Protein AF-A0A925FXE3-F1 (afdb_monomer_lite)

Radius of gyration: 23.96 Å; chains: 1; bounding box: 68×42×70 Å

pLDDT: mean 82.16, std 17.97, range [28.41, 97.81]

Structure (mmCIF, N/CA/C/O backbone):
data_AF-A0A925FXE3-F1
#
_entry.id   AF-A0A925FXE3-F1
#
loop_
_atom_site.group_PDB
_atom_site.id
_atom_site.type_symbol
_atom_site.label_atom_id
_atom_site.label_alt_id
_atom_site.label_comp_id
_atom_site.label_asym_id
_atom_site.label_entity_id
_atom_site.label_seq_id
_atom_site.pdbx_PDB_ins_code
_atom_site.Cartn_x
_atom_site.Cartn_y
_atom_site.Cartn_z
_atom_site.occupancy
_atom_site.B_iso_or_equiv
_atom_site.auth_seq_id
_atom_site.auth_comp_id
_atom_site.auth_asym_id
_atom_site.auth_atom_id
_atom_site.pdbx_PDB_model_num
ATOM 1 N N . GLU A 1 1 ? 11.034 22.718 30.670 1.00 55.75 1 GLU A N 1
ATOM 2 C CA . GLU A 1 1 ? 11.966 21.778 30.010 1.00 55.75 1 GLU A CA 1
ATOM 3 C C . GLU A 1 1 ? 11.941 20.363 30.598 1.00 55.75 1 GLU A C 1
ATOM 5 O O . GLU A 1 1 ? 11.446 19.486 29.908 1.00 55.75 1 GLU A O 1
ATOM 10 N N . MET A 1 2 ? 12.360 20.090 31.848 1.00 62.12 2 MET A N 1
ATOM 11 C CA . MET A 1 2 ? 12.376 18.693 32.357 1.00 62.12 2 MET A CA 1
ATOM 12 C C . MET A 1 2 ? 10.994 18.011 32.457 1.00 62.12 2 MET A C 1
ATOM 14 O O . MET A 1 2 ? 10.886 16.824 32.164 1.00 62.12 2 MET A O 1
ATOM 18 N N . VAL A 1 3 ? 9.935 18.7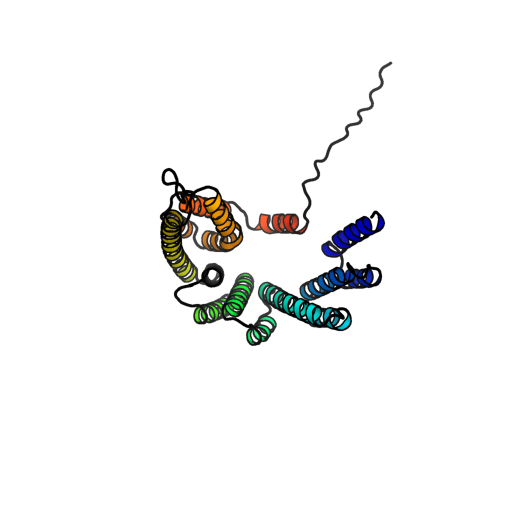50 32.810 1.00 65.31 3 VAL A N 1
ATOM 19 C CA . VAL A 1 3 ? 8.551 18.222 32.871 1.00 65.31 3 VAL A CA 1
ATOM 20 C C . VAL A 1 3 ? 8.008 17.890 31.476 1.00 65.31 3 VAL A C 1
ATOM 22 O O . VAL A 1 3 ? 7.323 16.892 31.294 1.00 65.31 3 VAL A O 1
ATOM 25 N N . GLU A 1 4 ? 8.367 18.693 30.478 1.00 65.50 4 GLU A N 1
ATOM 26 C CA . GLU A 1 4 ? 7.912 18.543 29.090 1.00 65.50 4 GLU A CA 1
ATOM 27 C C . GLU A 1 4 ? 8.613 17.370 28.384 1.00 65.50 4 GLU A C 1
ATOM 29 O O . GLU A 1 4 ? 8.015 16.635 27.599 1.00 65.50 4 GLU A O 1
ATOM 34 N N . TYR A 1 5 ? 9.879 17.125 28.736 1.00 72.12 5 TYR A N 1
ATOM 35 C CA . TYR A 1 5 ? 10.620 15.957 28.269 1.00 72.12 5 TYR A CA 1
ATOM 36 C C . TYR A 1 5 ? 10.090 14.644 28.871 1.00 72.12 5 TYR A C 1
ATOM 38 O O . TYR A 1 5 ? 10.027 13.628 28.176 1.00 72.12 5 TYR A O 1
ATOM 46 N N . GLN A 1 6 ? 9.672 14.652 30.145 1.00 74.81 6 GLN A N 1
ATOM 47 C CA . GLN A 1 6 ? 9.025 13.491 30.765 1.00 74.81 6 GLN A CA 1
ATOM 48 C C . GLN A 1 6 ? 7.646 13.216 30.162 1.00 74.81 6 GLN A C 1
ATOM 50 O O . GLN A 1 6 ? 7.391 12.078 29.773 1.00 74.81 6 GLN A O 1
ATOM 55 N N . SER A 1 7 ? 6.813 14.245 29.962 1.00 77.38 7 SER A N 1
ATOM 56 C CA . SER A 1 7 ? 5.505 14.066 29.321 1.00 77.38 7 SER A CA 1
ATOM 57 C C . SER A 1 7 ? 5.625 13.521 27.895 1.00 77.38 7 SER A C 1
ATOM 59 O O . SER A 1 7 ? 4.800 12.719 27.468 1.00 77.38 7 SER A O 1
ATOM 61 N N . TRP A 1 8 ? 6.674 13.898 27.157 1.00 79.00 8 TRP A N 1
ATOM 62 C CA . TRP A 1 8 ? 6.931 13.347 25.824 1.00 79.00 8 TRP A CA 1
ATOM 63 C C . TRP A 1 8 ? 7.348 11.869 25.848 1.00 79.00 8 TRP A C 1
ATOM 65 O O . TRP A 1 8 ? 6.924 11.092 24.992 1.00 79.00 8 TRP A O 1
ATOM 75 N N . ARG A 1 9 ? 8.166 11.449 26.823 1.00 84.94 9 ARG A N 1
ATOM 76 C CA . ARG A 1 9 ? 8.519 10.027 26.986 1.00 84.94 9 ARG A CA 1
ATOM 77 C C . ARG A 1 9 ? 7.302 9.184 27.348 1.00 84.94 9 ARG A C 1
ATOM 79 O O . ARG A 1 9 ? 7.092 8.157 26.712 1.00 84.94 9 ARG A O 1
ATOM 86 N N . GLU A 1 10 ? 6.495 9.649 28.297 1.00 83.81 10 GLU A N 1
ATOM 87 C CA . GLU A 1 10 ? 5.253 8.978 28.692 1.00 83.81 10 GLU A CA 1
ATOM 88 C C . GLU A 1 10 ? 4.272 8.883 27.520 1.00 83.81 10 GLU A C 1
ATOM 90 O O . GLU A 1 10 ? 3.706 7.821 27.284 1.00 83.81 10 GLU A O 1
ATOM 95 N N . PHE A 1 11 ? 4.117 9.952 26.729 1.00 84.94 11 PHE A N 1
ATOM 96 C CA . PHE A 1 11 ? 3.342 9.906 25.487 1.00 84.94 11 PHE A CA 1
ATOM 97 C C . PHE A 1 11 ? 3.845 8.797 24.555 1.00 84.94 11 PHE A C 1
ATOM 99 O O . PHE A 1 11 ? 3.061 7.955 24.121 1.00 84.94 11 PHE A O 1
ATOM 106 N N . ASN A 1 12 ? 5.148 8.748 24.269 1.00 86.00 12 ASN A N 1
ATOM 107 C CA . ASN A 1 12 ? 5.709 7.746 23.359 1.00 86.00 12 ASN A CA 1
ATOM 108 C C . ASN A 1 12 ? 5.515 6.311 23.868 1.00 86.00 12 ASN A C 1
ATOM 110 O O . ASN A 1 12 ? 5.172 5.434 23.083 1.00 86.00 12 ASN A O 1
ATOM 114 N N . GLU A 1 13 ? 5.685 6.067 25.165 1.00 90.06 13 GLU A N 1
ATOM 115 C CA . GLU A 1 13 ? 5.458 4.745 25.751 1.00 90.06 13 GLU A CA 1
ATOM 116 C C . GLU A 1 13 ? 3.982 4.337 25.646 1.00 90.06 13 GLU A C 1
ATOM 118 O O . GLU A 1 13 ? 3.649 3.281 25.105 1.00 90.06 13 GLU A O 1
ATOM 123 N N . LEU A 1 14 ? 3.082 5.226 26.063 1.00 89.25 14 LEU A N 1
ATOM 124 C CA . LEU A 1 14 ? 1.645 4.977 26.085 1.00 89.25 14 LEU A CA 1
ATOM 125 C C . LEU A 1 14 ? 1.057 4.817 24.677 1.00 89.25 14 LEU A C 1
ATOM 127 O O . LEU A 1 14 ? 0.170 3.999 24.452 1.00 89.25 14 LEU A O 1
ATOM 131 N N . THR A 1 15 ? 1.558 5.576 23.702 1.00 84.62 15 THR A N 1
ATOM 132 C CA . THR A 1 15 ? 1.130 5.451 22.300 1.00 84.62 15 THR A CA 1
ATOM 133 C C . THR A 1 15 ? 1.546 4.115 21.680 1.00 84.62 15 THR A C 1
ATOM 135 O O . THR A 1 15 ? 0.821 3.602 20.821 1.00 84.62 15 THR A O 1
ATOM 138 N N . GLN A 1 16 ? 2.668 3.535 22.122 1.00 85.88 16 GLN A N 1
ATOM 139 C CA . GLN A 1 16 ? 3.170 2.250 21.637 1.00 85.88 16 GLN A CA 1
ATOM 140 C C . GLN A 1 16 ? 2.438 1.069 22.280 1.00 85.88 16 GLN A C 1
ATOM 142 O O . GLN A 1 16 ? 1.929 0.199 21.569 1.00 85.88 16 GLN A O 1
ATOM 147 N N . THR A 1 17 ? 2.353 1.033 23.610 1.00 90.50 17 THR A N 1
ATOM 148 C CA . THR A 1 17 ? 1.886 -0.153 24.350 1.00 90.50 17 THR A CA 1
ATOM 149 C C . THR A 1 17 ? 0.492 0.007 24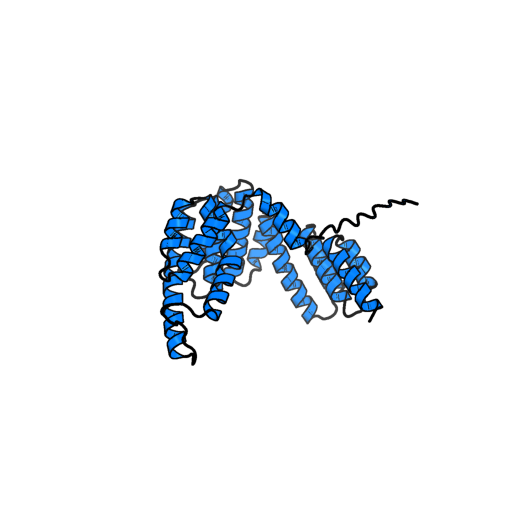.946 1.00 90.50 17 THR A C 1
ATOM 151 O O . THR A 1 17 ? -0.211 -0.990 25.105 1.00 90.50 17 THR A O 1
ATOM 154 N N . GLY A 1 18 ? 0.060 1.241 25.206 1.00 90.12 18 GLY A N 1
ATOM 155 C CA . GLY A 1 18 ? -1.199 1.542 25.878 1.00 90.12 18 GLY A CA 1
ATOM 156 C C . GLY A 1 18 ? -2.442 1.316 25.018 1.00 90.12 18 GLY A C 1
ATOM 157 O O . GLY A 1 18 ? -2.404 1.311 23.781 1.00 90.12 18 GLY A O 1
ATOM 158 N N . THR A 1 19 ? -3.563 1.127 25.701 1.00 94.19 19 THR A N 1
ATOM 159 C CA . THR A 1 19 ? -4.923 1.051 25.154 1.00 94.19 19 THR A CA 1
ATOM 160 C C . THR A 1 19 ? -5.469 2.437 24.824 1.00 94.19 19 THR A C 1
ATOM 162 O O . THR A 1 19 ? -4.974 3.456 25.310 1.00 94.19 19 THR A O 1
ATOM 165 N N . ALA A 1 20 ? -6.527 2.495 24.015 1.00 93.88 20 ALA A N 1
ATOM 166 C CA . ALA A 1 20 ? -7.201 3.759 23.737 1.00 93.88 20 ALA A CA 1
ATOM 167 C C . ALA A 1 20 ? -7.646 4.498 25.011 1.00 93.88 20 ALA A C 1
ATOM 169 O O . ALA A 1 20 ? -7.470 5.712 25.109 1.00 93.88 20 ALA A O 1
ATOM 170 N N . ASP A 1 21 ? -8.191 3.769 25.987 1.00 94.06 21 ASP A N 1
ATOM 171 C CA . ASP A 1 21 ? -8.729 4.348 27.221 1.00 94.06 21 ASP A CA 1
ATOM 172 C C . ASP A 1 21 ? -7.619 4.911 28.126 1.00 94.06 21 ASP A C 1
ATOM 174 O O . ASP A 1 21 ? -7.785 5.980 28.713 1.00 94.06 21 ASP A O 1
ATOM 178 N N . GLU A 1 22 ? -6.451 4.265 28.175 1.00 94.19 22 GLU A N 1
ATOM 179 C CA . GLU A 1 22 ? -5.276 4.792 28.883 1.00 94.19 22 GLU A CA 1
ATOM 180 C C . GLU A 1 22 ? -4.760 6.085 28.234 1.00 94.19 22 GLU A C 1
ATOM 182 O O . GLU A 1 22 ? -4.446 7.050 28.935 1.00 94.19 22 GLU A O 1
ATOM 187 N N . ILE A 1 23 ? -4.734 6.142 26.896 1.00 94.06 23 ILE A N 1
ATOM 188 C CA . ILE A 1 23 ? -4.341 7.342 26.141 1.00 94.06 23 ILE A CA 1
ATOM 189 C C . ILE A 1 23 ? -5.324 8.493 26.388 1.00 94.06 23 ILE A C 1
ATOM 191 O O . ILE A 1 23 ? -4.891 9.632 26.574 1.00 94.06 23 ILE A O 1
ATOM 195 N N . LEU A 1 24 ? -6.628 8.213 26.458 1.00 94.12 24 LEU A N 1
ATOM 196 C CA . LEU A 1 24 ? -7.643 9.212 26.806 1.00 94.12 24 LEU A CA 1
ATOM 197 C C . LEU A 1 24 ? -7.466 9.741 28.233 1.00 94.12 24 LEU A C 1
ATOM 199 O O . LEU A 1 24 ? -7.485 10.954 28.436 1.00 94.12 24 LEU A O 1
ATOM 203 N N . ALA A 1 25 ? -7.224 8.860 29.207 1.00 92.88 25 ALA A N 1
ATOM 204 C CA . ALA A 1 25 ? -6.988 9.263 30.593 1.00 92.88 25 ALA A CA 1
ATOM 205 C C . ALA A 1 25 ? -5.723 10.131 30.746 1.00 92.88 25 ALA A C 1
ATOM 207 O O . ALA A 1 25 ? -5.682 11.051 31.567 1.00 92.88 25 ALA A O 1
ATOM 208 N N . ALA A 1 26 ? -4.685 9.873 29.944 1.00 92.00 26 ALA A N 1
ATOM 209 C CA . ALA A 1 26 ? -3.491 10.713 29.898 1.00 92.00 26 ALA A CA 1
ATOM 210 C C . ALA A 1 26 ? -3.755 12.080 29.236 1.00 92.00 26 ALA A C 1
ATOM 212 O O . ALA A 1 26 ? -3.201 13.090 29.678 1.00 92.00 26 ALA A O 1
ATOM 213 N N . ALA A 1 27 ? -4.644 12.145 28.237 1.00 92.00 27 ALA A N 1
ATOM 214 C CA . ALA A 1 27 ? -5.017 13.389 27.559 1.00 92.00 27 ALA A CA 1
ATOM 215 C C . ALA A 1 27 ? -5.587 14.443 28.527 1.00 92.00 27 ALA A C 1
ATOM 217 O O . ALA A 1 27 ? -5.288 15.634 28.405 1.00 92.00 27 ALA A O 1
ATOM 218 N N . GLU A 1 28 ? -6.368 14.013 29.524 1.00 89.19 28 GLU A N 1
ATOM 219 C CA . GLU A 1 28 ? -6.958 14.904 30.534 1.00 89.19 28 GLU A CA 1
ATOM 220 C C . GLU A 1 28 ? -5.900 15.626 31.378 1.00 89.19 28 GLU A C 1
ATOM 222 O O . GLU A 1 28 ? -6.086 16.779 31.770 1.00 89.19 28 GLU A O 1
ATOM 227 N N . LYS A 1 29 ? -4.762 14.967 31.616 1.00 88.69 29 LYS A N 1
ATOM 228 C CA . LYS A 1 29 ? -3.640 15.492 32.409 1.00 88.69 29 LYS A CA 1
ATOM 229 C C . LYS A 1 29 ? -2.616 16.247 31.559 1.00 88.69 29 LYS A C 1
ATOM 231 O O . LYS A 1 29 ? -1.758 16.937 32.106 1.00 88.69 29 LYS A O 1
ATOM 236 N N . ALA A 1 30 ? -2.695 16.126 30.234 1.00 87.94 30 ALA A N 1
ATOM 237 C CA . ALA A 1 30 ? -1.748 16.727 29.309 1.00 87.94 30 ALA A CA 1
ATOM 238 C C . ALA A 1 30 ? -1.923 18.251 29.187 1.00 87.94 30 ALA A C 1
ATOM 240 O O . ALA A 1 30 ? -3.016 18.811 29.363 1.00 87.94 30 ALA A O 1
ATOM 241 N N . THR A 1 31 ? -0.832 18.927 28.818 1.00 85.75 31 THR A N 1
ATOM 242 C CA . THR A 1 31 ? -0.849 20.349 28.450 1.00 85.75 31 THR A CA 1
ATOM 243 C C . THR A 1 31 ? -1.735 20.573 27.216 1.00 85.75 31 THR A C 1
ATOM 245 O O . THR A 1 31 ? -1.893 19.656 26.406 1.00 85.75 31 THR A O 1
ATOM 248 N N . PRO A 1 32 ? -2.300 21.781 27.013 1.00 82.62 32 PRO A N 1
ATOM 249 C CA . PRO A 1 32 ? -3.176 22.054 25.871 1.00 82.62 32 PRO A CA 1
ATOM 250 C C . PRO A 1 32 ? -2.559 21.692 24.513 1.00 82.62 32 PRO A C 1
ATOM 252 O O . PRO A 1 32 ? -3.251 21.151 23.659 1.00 82.62 32 PRO A O 1
ATOM 255 N N . HIS A 1 33 ? -1.253 21.924 24.344 1.00 82.06 33 HIS A N 1
ATOM 256 C CA . HIS A 1 33 ? -0.538 21.608 23.108 1.00 82.06 33 HIS A CA 1
ATOM 257 C C . HIS A 1 33 ? -0.408 20.095 22.853 1.00 82.06 33 HIS A C 1
ATOM 259 O O . HIS A 1 33 ? -0.542 19.642 21.720 1.00 82.06 33 HIS A O 1
ATOM 265 N N . MET A 1 34 ? -0.186 19.291 23.897 1.00 86.50 34 MET A N 1
ATOM 266 C CA . MET A 1 34 ? -0.041 17.837 23.757 1.00 86.50 34 MET A CA 1
ATOM 267 C C . MET A 1 34 ? -1.376 17.098 23.730 1.00 86.50 34 MET A C 1
ATOM 269 O O . MET A 1 34 ? -1.480 16.037 23.117 1.00 86.50 34 MET A O 1
ATOM 273 N N . ARG A 1 35 ? -2.401 17.648 24.382 1.00 89.81 35 ARG A N 1
ATOM 274 C CA . ARG A 1 35 ? -3.713 17.016 24.536 1.00 89.81 35 ARG A CA 1
ATOM 275 C C . ARG A 1 35 ? -4.339 16.618 23.196 1.00 89.81 35 ARG A C 1
ATOM 277 O O . ARG A 1 35 ? -4.865 15.516 23.073 1.00 89.81 35 ARG A O 1
ATOM 284 N N . GLU A 1 36 ? -4.213 17.468 22.179 1.00 87.56 36 GLU A N 1
ATOM 285 C CA . GLU A 1 36 ? -4.680 17.171 20.819 1.00 87.56 36 GLU A CA 1
ATOM 286 C C . GLU A 1 36 ? -3.993 15.925 20.232 1.00 87.56 36 GLU A C 1
ATOM 288 O O . GLU A 1 36 ? -4.649 15.054 19.658 1.00 87.56 36 GLU A O 1
ATOM 293 N N . SER A 1 37 ? -2.681 15.781 20.450 1.00 90.19 37 SER A N 1
ATOM 294 C CA . SER A 1 37 ? -1.922 14.612 19.992 1.00 90.19 37 SER A CA 1
ATOM 295 C C . SER A 1 37 ? -2.363 13.322 20.690 1.00 90.19 37 SER A C 1
ATOM 297 O O . SER A 1 37 ? -2.458 12.287 20.028 1.00 90.19 37 SER A O 1
ATOM 299 N N . TYR A 1 38 ? -2.698 13.375 21.986 1.00 93.12 38 TYR A N 1
ATOM 300 C CA . TYR A 1 38 ? -3.281 12.228 22.693 1.00 93.12 38 TYR A CA 1
ATOM 301 C C . TYR A 1 38 ? -4.651 11.849 22.131 1.00 93.12 38 TYR A C 1
ATOM 303 O O . TYR A 1 38 ? -4.870 10.677 21.838 1.00 93.12 38 TYR A O 1
ATOM 311 N N . TYR A 1 39 ? -5.559 12.809 21.922 1.00 94.50 39 TYR A N 1
ATOM 312 C CA . TYR A 1 39 ? -6.880 12.504 21.360 1.00 94.50 39 TYR A CA 1
ATOM 313 C C . TYR A 1 39 ? -6.791 11.920 19.952 1.00 94.50 39 TYR A C 1
ATOM 315 O O . TYR A 1 39 ? -7.491 10.953 19.644 1.00 94.50 39 TYR A O 1
ATOM 323 N N . ARG A 1 40 ? -5.885 12.442 19.115 1.00 93.12 40 ARG A N 1
ATOM 324 C CA . ARG A 1 40 ? -5.606 11.868 17.794 1.00 93.12 40 ARG A CA 1
ATOM 325 C C . ARG A 1 40 ? -5.129 10.421 17.904 1.00 93.12 40 ARG A C 1
ATOM 327 O O . ARG A 1 40 ? -5.663 9.551 17.218 1.00 93.12 40 ARG A O 1
ATOM 334 N N . GLN A 1 41 ? -4.159 10.147 18.779 1.00 94.25 41 GLN A N 1
ATOM 335 C CA . GLN A 1 41 ? -3.646 8.790 18.956 1.00 94.25 41 GLN A CA 1
ATOM 336 C C . GLN A 1 41 ? -4.719 7.843 19.503 1.00 94.25 41 GLN A C 1
ATOM 338 O O . GLN A 1 41 ? -4.860 6.729 18.998 1.00 94.25 41 GLN A O 1
ATOM 343 N N . ALA A 1 42 ? -5.490 8.272 20.504 1.00 95.81 42 ALA A N 1
ATOM 344 C CA . ALA A 1 42 ? -6.573 7.482 21.073 1.00 95.81 42 ALA A CA 1
ATOM 345 C C . ALA A 1 42 ? -7.611 7.121 20.005 1.00 95.81 42 ALA A C 1
ATOM 347 O O . ALA A 1 42 ? -8.010 5.962 19.905 1.00 95.81 42 ALA A O 1
ATOM 348 N N . ALA A 1 43 ? -7.990 8.076 19.150 1.00 96.19 43 ALA A N 1
ATOM 349 C CA . ALA A 1 43 ? -8.902 7.823 18.041 1.00 96.19 43 ALA A CA 1
ATOM 350 C C . ALA A 1 43 ? -8.346 6.767 17.065 1.00 96.19 43 ALA A C 1
ATOM 352 O O . ALA A 1 43 ? -9.059 5.832 16.700 1.00 96.19 43 ALA A O 1
ATOM 353 N N . PHE A 1 44 ? -7.065 6.838 16.688 1.00 93.88 44 PHE A N 1
ATOM 354 C CA . PHE A 1 44 ? -6.451 5.804 15.844 1.00 93.88 44 PHE A CA 1
ATOM 355 C C . PHE A 1 44 ? -6.358 4.443 16.538 1.00 93.88 44 PHE A C 1
ATOM 357 O O . PHE A 1 44 ? -6.613 3.412 15.908 1.00 93.88 44 PHE A O 1
ATOM 364 N N . LYS A 1 45 ? -6.054 4.418 17.839 1.00 94.44 45 LYS A N 1
ATOM 365 C CA . LYS A 1 45 ? -6.041 3.182 18.626 1.00 94.44 45 LYS A CA 1
ATOM 366 C C . LYS A 1 45 ? -7.430 2.539 18.658 1.00 94.44 45 LYS A C 1
ATOM 368 O O . LYS A 1 45 ? -7.541 1.354 18.364 1.00 94.44 45 LYS A O 1
ATOM 373 N N . LEU A 1 46 ? -8.487 3.327 18.865 1.00 95.56 46 LEU A N 1
ATOM 374 C CA . LEU A 1 46 ? -9.877 2.859 18.820 1.00 95.56 46 LEU A CA 1
ATOM 375 C C . LEU A 1 46 ? -10.236 2.228 17.471 1.00 95.56 46 LEU A C 1
ATOM 377 O O . LEU A 1 46 ? -10.870 1.177 17.440 1.00 95.56 46 LEU A O 1
ATOM 381 N N . VAL A 1 47 ? -9.805 2.807 16.347 1.00 93.62 47 VAL A N 1
ATOM 382 C CA . VAL A 1 47 ? -10.015 2.200 15.017 1.00 93.62 47 VAL A CA 1
ATOM 383 C C . VAL A 1 47 ? -9.314 0.845 14.908 1.00 93.62 47 VAL A C 1
ATOM 385 O O . VAL A 1 47 ? -9.912 -0.138 14.454 1.00 93.62 47 VAL A O 1
ATOM 388 N N . ASN A 1 48 ? -8.071 0.759 15.381 1.00 90.69 48 ASN A N 1
ATOM 389 C CA . ASN A 1 48 ? -7.309 -0.489 15.396 1.00 90.69 48 ASN A CA 1
ATOM 390 C C . ASN A 1 48 ? -7.936 -1.546 16.319 1.00 90.69 48 ASN A C 1
ATOM 392 O O . ASN A 1 48 ? -7.929 -2.729 15.975 1.00 90.69 48 ASN A O 1
ATOM 396 N N . GLU A 1 49 ? -8.560 -1.130 17.417 1.00 91.31 49 GLU A N 1
ATOM 397 C CA . GLU A 1 49 ? -9.334 -1.975 18.335 1.00 91.31 49 GLU A CA 1
ATOM 398 C C . GLU A 1 49 ? -10.729 -2.343 17.788 1.00 91.31 49 GLU A C 1
ATOM 400 O O . GLU A 1 49 ? -11.384 -3.235 18.317 1.00 91.31 49 GLU A O 1
ATOM 405 N N . GLY A 1 50 ? -11.171 -1.731 16.681 1.00 89.50 50 GLY A N 1
ATOM 406 C CA . GLY A 1 50 ? -12.449 -2.037 16.028 1.00 89.50 50 GLY A CA 1
ATOM 407 C C . GLY A 1 50 ? -13.627 -1.161 16.463 1.00 89.50 50 GLY A C 1
ATOM 408 O O . GLY A 1 50 ? -14.765 -1.517 16.174 1.00 89.50 50 GLY A O 1
ATOM 409 N N . ASN A 1 51 ? -13.356 -0.011 17.084 1.00 92.62 51 ASN A N 1
ATOM 410 C CA . ASN A 1 51 ? -14.330 0.945 17.617 1.00 92.62 51 ASN A CA 1
ATOM 411 C C . ASN A 1 51 ? -14.324 2.292 16.849 1.00 92.62 51 ASN A C 1
ATOM 413 O O . ASN A 1 51 ? -14.055 3.341 17.444 1.00 92.62 51 ASN A O 1
ATOM 417 N N . PRO A 1 52 ? -14.609 2.316 15.530 1.00 91.38 52 PRO A N 1
ATOM 418 C CA . PRO A 1 52 ? -14.510 3.531 14.715 1.00 91.38 52 PRO A CA 1
ATOM 419 C C . PRO A 1 52 ? -15.501 4.631 15.123 1.00 91.38 52 PRO A C 1
ATOM 421 O O . PRO A 1 52 ? -15.185 5.813 15.013 1.00 91.38 52 PRO A O 1
ATOM 424 N N . ASP A 1 53 ? -16.683 4.270 15.626 1.00 92.56 53 ASP A N 1
ATOM 425 C CA . ASP A 1 53 ? -17.687 5.256 16.041 1.00 92.56 53 ASP A CA 1
ATOM 426 C C . ASP A 1 53 ? -17.262 5.984 17.320 1.00 92.56 53 ASP A C 1
ATOM 428 O O . ASP A 1 53 ? -17.331 7.212 17.387 1.00 92.56 53 ASP A O 1
ATOM 432 N N . ARG A 1 54 ? -16.694 5.250 18.288 1.00 95.88 54 ARG A N 1
ATOM 433 C CA . ARG A 1 54 ? -16.087 5.843 19.489 1.00 95.88 54 ARG A CA 1
ATOM 434 C C . ARG A 1 54 ? -14.901 6.739 19.123 1.00 95.88 54 ARG A C 1
ATOM 436 O O . ARG A 1 54 ? -14.732 7.797 19.717 1.00 95.88 54 ARG A O 1
ATOM 443 N N . ALA A 1 55 ? -14.116 6.365 18.111 1.00 95.94 55 ALA A N 1
ATOM 444 C CA . ALA A 1 55 ? -13.023 7.202 17.621 1.00 95.94 55 ALA A CA 1
ATOM 445 C C . ALA A 1 55 ? -13.518 8.553 17.073 1.00 95.94 55 ALA A C 1
ATOM 447 O O . ALA A 1 55 ? -12.945 9.596 17.389 1.00 95.94 55 ALA A O 1
ATOM 448 N N . ARG A 1 56 ? -14.616 8.557 16.300 1.00 95.06 56 ARG A N 1
ATOM 449 C CA . ARG A 1 56 ? -15.249 9.799 15.817 1.00 95.06 56 ARG A CA 1
ATOM 450 C C . ARG A 1 56 ? -15.804 10.640 16.961 1.00 95.06 56 ARG A C 1
ATOM 452 O O . ARG A 1 56 ? -15.682 11.866 16.923 1.00 95.06 56 ARG A O 1
ATOM 459 N N . GLN A 1 57 ? -16.393 9.989 17.963 1.00 95.94 57 GLN A N 1
ATOM 460 C CA . GLN A 1 57 ? -16.923 10.648 19.154 1.00 95.94 57 GLN A CA 1
ATOM 461 C C . GLN A 1 57 ? -15.817 11.386 19.918 1.00 95.94 57 GLN A C 1
ATOM 463 O O . GLN A 1 57 ? -15.959 12.580 20.159 1.00 95.94 57 GLN A O 1
ATOM 468 N N . VAL A 1 58 ? -14.678 10.729 20.175 1.00 96.31 58 VAL A N 1
ATOM 469 C CA . VAL A 1 58 ? -13.510 11.338 20.841 1.00 96.31 58 VAL A CA 1
ATOM 470 C C . VAL A 1 58 ? -13.077 12.630 20.146 1.00 96.31 58 VAL A C 1
ATOM 472 O O . VAL A 1 58 ? -12.914 13.661 20.795 1.00 96.31 58 VAL A O 1
ATOM 475 N N . ILE A 1 59 ? -12.924 12.606 18.819 1.00 95.50 59 ILE A N 1
ATOM 476 C CA . ILE A 1 59 ? -12.517 13.800 18.062 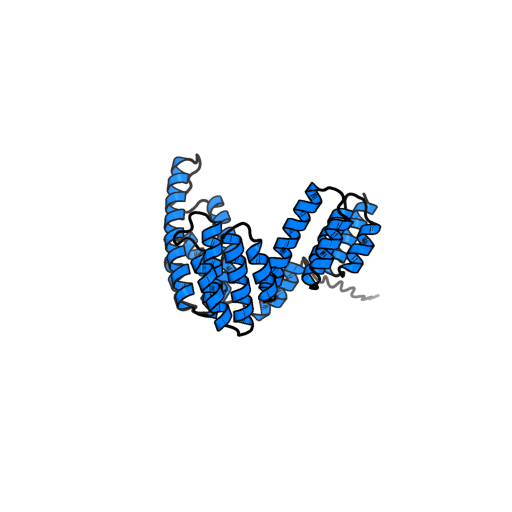1.00 95.50 59 ILE A CA 1
ATOM 477 C C . ILE A 1 59 ? -13.595 14.889 18.147 1.00 95.50 59 ILE A C 1
ATOM 479 O O . ILE A 1 59 ? -13.284 16.062 18.336 1.00 95.50 59 ILE A O 1
ATOM 483 N N . SER A 1 60 ? -14.867 14.509 18.030 1.00 94.94 60 SER A N 1
ATOM 484 C CA . SER A 1 60 ? -15.986 15.457 18.012 1.00 94.94 60 SER A CA 1
ATOM 485 C C . SER A 1 60 ? -16.202 16.159 19.355 1.00 94.94 60 SER A C 1
ATOM 487 O O . SER A 1 60 ? -16.541 17.342 19.370 1.00 94.94 60 SER A O 1
ATOM 489 N N . GLU A 1 61 ? -16.007 15.441 20.461 1.00 94.38 61 GLU A N 1
ATOM 490 C CA . GLU A 1 61 ? -16.218 15.942 21.823 1.00 94.38 61 GLU A CA 1
ATOM 491 C C . GLU A 1 61 ? -15.023 16.745 22.342 1.00 94.38 61 GLU A C 1
ATOM 493 O O . GLU A 1 61 ? -15.212 17.742 23.038 1.00 94.38 61 GLU A O 1
ATOM 498 N N . HIS A 1 62 ? -13.799 16.345 21.989 1.00 92.94 62 HIS A N 1
ATOM 499 C CA . HIS A 1 62 ? -12.602 16.893 22.624 1.00 92.94 62 HIS A CA 1
ATOM 500 C C . HIS A 1 62 ? -11.791 17.873 21.768 1.00 92.94 62 HIS A C 1
ATOM 502 O O . HIS A 1 62 ? -11.015 18.655 22.322 1.00 92.94 62 HIS A O 1
ATOM 508 N N . VAL A 1 63 ? -11.961 17.884 20.442 1.00 91.12 63 VAL A N 1
ATOM 509 C CA . VAL A 1 63 ? -11.281 18.849 19.560 1.00 91.12 63 VAL A CA 1
ATOM 510 C C . VAL A 1 63 ? -12.195 20.046 19.353 1.00 91.12 63 VAL A C 1
ATOM 512 O O . VAL A 1 63 ? -13.180 19.969 18.621 1.00 91.12 63 VAL A O 1
ATOM 515 N N . THR A 1 64 ? -11.914 21.161 20.021 1.00 90.38 64 THR A N 1
ATOM 516 C CA . THR A 1 64 ? -12.779 22.351 20.017 1.00 90.38 64 THR A CA 1
ATOM 517 C C . THR A 1 64 ? -12.684 23.174 18.738 1.00 90.38 64 THR A C 1
ATOM 519 O O . THR A 1 64 ? -13.706 23.704 18.304 1.00 90.38 64 THR A O 1
ATOM 522 N N . ASP A 1 65 ? -11.504 23.263 18.121 1.00 91.62 65 ASP A N 1
ATOM 523 C CA . ASP A 1 65 ? -11.325 24.010 16.876 1.00 91.62 65 ASP A CA 1
ATOM 524 C C . ASP A 1 65 ? -12.034 23.304 15.697 1.00 91.62 65 ASP A C 1
ATOM 526 O O . ASP A 1 65 ? -11.738 22.138 15.407 1.00 91.62 65 ASP A O 1
ATOM 530 N N . PRO A 1 66 ? -12.976 23.967 14.995 1.00 92.69 66 PRO A N 1
ATOM 531 C CA . PRO A 1 66 ? -13.744 23.332 13.925 1.00 92.69 66 PRO A CA 1
ATOM 532 C C . PRO A 1 66 ? -12.896 22.884 12.731 1.00 92.69 66 PRO A C 1
ATOM 534 O O . PRO A 1 66 ? -13.199 21.861 12.111 1.00 92.69 66 PRO A O 1
ATOM 537 N N . GLN A 1 67 ? -11.847 23.637 12.391 1.00 93.31 67 GLN A N 1
ATOM 538 C CA . GLN A 1 67 ? -11.001 23.329 11.244 1.00 93.31 67 GLN A CA 1
ATOM 539 C C . GLN A 1 67 ? -10.130 22.106 11.542 1.00 93.31 67 GLN A C 1
ATOM 541 O O . GLN A 1 67 ? -10.093 21.176 10.732 1.00 93.31 67 GLN A O 1
ATOM 546 N N . GLN A 1 68 ? -9.490 22.069 12.710 1.00 90.50 68 GLN A N 1
ATOM 547 C CA . GLN A 1 68 ? -8.725 20.914 13.177 1.00 90.50 68 GLN A CA 1
ATOM 548 C C . GLN A 1 68 ? -9.615 19.680 13.313 1.00 90.50 68 GLN A C 1
ATOM 550 O O . GLN A 1 68 ? -9.268 18.616 12.804 1.00 90.50 68 GLN A O 1
ATOM 555 N N . ARG A 1 69 ? -10.806 19.819 13.910 1.00 94.38 69 ARG A N 1
ATOM 556 C CA . ARG A 1 69 ? -11.769 18.715 14.037 1.00 94.38 69 ARG A CA 1
ATOM 557 C C . ARG A 1 69 ? -12.096 18.107 12.678 1.00 94.38 69 ARG A C 1
ATOM 559 O O . ARG A 1 69 ? -12.049 16.890 12.521 1.00 94.38 69 ARG A O 1
ATOM 566 N N . GLN A 1 70 ? -12.392 18.941 11.682 1.00 92.56 70 GLN A N 1
ATOM 567 C CA . GLN A 1 70 ? -12.704 18.468 10.336 1.00 92.56 70 GLN A CA 1
ATOM 568 C C . GLN A 1 70 ? -11.509 17.766 9.671 1.00 92.56 70 GLN A C 1
ATOM 570 O O . GLN A 1 70 ? -11.696 16.766 8.973 1.00 92.56 70 GLN A O 1
ATOM 575 N N . GLN A 1 71 ? -10.289 18.272 9.877 1.00 90.81 71 GLN A N 1
ATOM 576 C CA . GLN A 1 71 ? -9.065 17.644 9.375 1.00 90.81 71 GLN A CA 1
ATOM 577 C C . GLN A 1 71 ? -8.838 16.274 10.027 1.00 90.81 71 GLN A C 1
ATOM 579 O O . GLN A 1 71 ? -8.704 15.279 9.315 1.00 90.81 71 GLN A O 1
ATOM 584 N N . MET A 1 72 ? -8.904 16.201 11.357 1.00 92.81 72 MET A N 1
ATOM 585 C CA . MET A 1 72 ? -8.722 14.964 12.117 1.00 92.81 72 MET A CA 1
ATOM 586 C C . MET A 1 72 ? -9.786 13.914 11.788 1.00 92.81 72 MET A C 1
ATOM 588 O O . MET A 1 72 ? -9.453 12.745 11.616 1.00 92.81 72 MET A O 1
ATOM 592 N N . LEU A 1 73 ? -11.056 14.308 11.633 1.00 92.69 73 LEU A N 1
ATOM 593 C CA . LEU A 1 73 ? -12.111 13.392 11.187 1.00 92.69 73 LEU A CA 1
ATOM 594 C C . LEU A 1 73 ? -11.831 12.856 9.778 1.00 92.69 73 LEU A C 1
ATOM 596 O O . LEU A 1 73 ? -11.997 11.664 9.530 1.00 92.69 73 LEU A O 1
ATOM 600 N N . SER A 1 74 ? -11.341 13.703 8.867 1.00 89.38 74 SER A N 1
ATOM 601 C CA . SER A 1 74 ? -10.980 13.260 7.518 1.00 89.38 74 SER A CA 1
ATOM 602 C C . SER A 1 74 ? -9.792 12.294 7.506 1.00 89.38 74 SER A C 1
ATOM 604 O O . SER A 1 74 ? -9.757 11.402 6.659 1.00 89.38 74 SER A O 1
ATOM 606 N N . GLU A 1 75 ? -8.810 12.476 8.388 1.00 90.38 75 GLU A N 1
ATOM 607 C CA . GLU A 1 75 ? -7.699 11.535 8.573 1.00 90.38 75 GLU A CA 1
ATOM 608 C C . GLU A 1 75 ? -8.178 10.222 9.193 1.00 90.38 75 GLU A C 1
ATOM 610 O O . GLU A 1 75 ? -7.817 9.145 8.717 1.00 90.38 75 GLU A O 1
ATOM 615 N N . LEU A 1 76 ? -9.049 10.302 10.200 1.00 91.88 76 LEU A N 1
ATOM 616 C CA . LEU A 1 76 ? -9.643 9.142 10.848 1.00 91.88 76 LEU A CA 1
ATOM 617 C C . LEU A 1 76 ? -10.443 8.293 9.860 1.00 91.88 76 LEU A C 1
ATOM 619 O O . LEU A 1 76 ? -10.276 7.078 9.829 1.00 91.88 76 LEU A O 1
ATOM 623 N N . ASP A 1 77 ? -11.262 8.914 9.012 1.00 88.12 77 ASP A N 1
ATOM 624 C CA . ASP A 1 77 ? -12.036 8.201 7.996 1.00 88.12 77 ASP A CA 1
ATOM 625 C C . ASP A 1 77 ? -11.129 7.450 7.003 1.00 88.12 77 ASP A C 1
ATOM 627 O O . ASP A 1 77 ? -11.438 6.318 6.619 1.00 88.12 77 ASP A O 1
ATOM 631 N N . LYS A 1 78 ? -9.969 8.021 6.639 1.00 86.12 78 LYS A N 1
ATOM 632 C CA . LYS A 1 78 ? -8.954 7.316 5.833 1.00 86.12 78 LYS A CA 1
ATOM 633 C C . LYS A 1 78 ? -8.365 6.125 6.588 1.00 86.12 78 LYS A C 1
ATOM 635 O O . LYS A 1 78 ? -8.220 5.055 6.003 1.00 86.12 78 LYS A O 1
ATOM 640 N N . GLN A 1 79 ? -8.056 6.282 7.875 1.00 89.00 79 GLN A N 1
ATOM 641 C CA . GLN A 1 79 ? -7.529 5.188 8.692 1.00 89.00 79 GLN A CA 1
ATOM 642 C C . GLN A 1 79 ? -8.554 4.056 8.849 1.00 89.00 79 GLN A C 1
ATOM 644 O O . GLN A 1 79 ? -8.205 2.887 8.706 1.00 89.00 79 GLN A O 1
ATOM 649 N N . ILE A 1 80 ? -9.830 4.391 9.069 1.00 88.88 80 ILE A N 1
ATOM 650 C CA . ILE A 1 80 ? -10.933 3.424 9.139 1.00 88.88 80 ILE A CA 1
ATOM 651 C C . ILE A 1 80 ? -11.003 2.604 7.852 1.00 88.88 80 ILE A C 1
ATOM 653 O O . ILE A 1 80 ? -11.105 1.380 7.920 1.00 88.88 80 ILE A O 1
ATOM 657 N N . LEU A 1 81 ? -10.897 3.253 6.689 1.00 84.88 81 LEU A N 1
ATOM 658 C CA . LEU A 1 81 ? -10.877 2.565 5.400 1.00 84.88 81 LEU A CA 1
ATOM 659 C C . LEU A 1 81 ? -9.715 1.576 5.293 1.00 84.88 81 LEU A C 1
ATOM 661 O O . LEU A 1 81 ? -9.928 0.425 4.901 1.00 84.88 81 LEU A O 1
ATOM 665 N N . VAL A 1 82 ? -8.498 2.033 5.598 1.00 85.06 82 VAL A N 1
ATOM 666 C CA . VAL A 1 82 ? -7.286 1.209 5.513 1.00 85.06 82 VAL A CA 1
ATOM 667 C C . VAL A 1 82 ? -7.443 -0.012 6.411 1.00 85.06 82 VAL A C 1
ATOM 669 O O . VAL A 1 82 ? -7.378 -1.139 5.925 1.00 85.06 82 VAL A O 1
ATOM 672 N N . THR A 1 83 ? -7.795 0.195 7.680 1.00 88.50 83 THR A N 1
ATOM 673 C CA . THR A 1 83 ? -7.966 -0.885 8.654 1.00 88.50 83 THR A CA 1
ATOM 674 C C . THR A 1 83 ? -9.107 -1.837 8.288 1.00 88.50 83 THR A C 1
ATOM 676 O O . THR A 1 83 ? -8.952 -3.050 8.425 1.00 88.50 83 THR A O 1
ATOM 679 N N . ALA A 1 84 ? -10.253 -1.340 7.809 1.00 88.06 84 ALA A N 1
ATOM 680 C CA . ALA A 1 84 ? -11.362 -2.194 7.373 1.00 88.06 84 ALA A CA 1
ATOM 681 C C . ALA A 1 84 ? -10.963 -3.064 6.172 1.00 88.06 84 ALA A C 1
ATOM 683 O O . ALA A 1 84 ? -11.233 -4.267 6.162 1.00 88.06 84 ALA A O 1
ATOM 684 N N . SER A 1 85 ? -10.259 -2.477 5.201 1.00 85.50 85 SER A N 1
ATOM 685 C CA . SER A 1 85 ? -9.802 -3.171 3.993 1.00 85.50 85 SER A CA 1
ATOM 686 C C . SER A 1 85 ? -8.726 -4.210 4.317 1.00 85.50 85 SER A C 1
ATOM 688 O O . SER A 1 85 ? -8.823 -5.349 3.870 1.00 85.50 85 SER A O 1
ATOM 690 N N . GLU A 1 86 ? -7.752 -3.871 5.166 1.00 84.75 86 GLU A N 1
ATOM 691 C CA . GLU A 1 86 ? -6.729 -4.799 5.671 1.00 84.75 86 GLU A CA 1
ATOM 692 C C . GLU A 1 86 ? -7.336 -5.957 6.465 1.00 84.75 86 GLU A C 1
ATOM 694 O O . GLU A 1 86 ? -6.956 -7.114 6.279 1.00 84.75 86 GLU A O 1
ATOM 699 N N . LYS A 1 87 ? -8.334 -5.675 7.308 1.00 87.19 87 LYS A N 1
ATOM 700 C CA . LYS A 1 87 ? -9.060 -6.697 8.070 1.00 87.19 87 LYS A CA 1
ATOM 701 C C . LYS A 1 87 ? -10.080 -7.460 7.229 1.00 87.19 87 LYS A C 1
ATOM 703 O O . LYS A 1 87 ? -10.739 -8.346 7.773 1.00 87.19 87 LYS A O 1
ATOM 708 N N . GLY A 1 88 ? -10.219 -7.177 5.934 1.00 87.62 88 GLY A N 1
ATOM 709 C CA . GLY A 1 88 ? -11.113 -7.901 5.029 1.00 87.62 88 GLY A CA 1
ATOM 710 C C . GLY A 1 88 ? -12.595 -7.696 5.348 1.00 87.62 88 GLY A C 1
ATOM 711 O O . GLY A 1 88 ? -13.404 -8.597 5.132 1.00 87.62 88 GLY A O 1
ATOM 712 N N . LYS A 1 89 ? -12.954 -6.552 5.937 1.00 89.19 89 LYS A N 1
ATOM 713 C CA . LYS A 1 89 ? -14.322 -6.228 6.340 1.00 89.19 89 LYS A CA 1
ATOM 714 C C . LYS A 1 89 ? -15.105 -5.641 5.165 1.00 89.19 89 LYS A C 1
ATOM 716 O O . LYS A 1 89 ? -15.275 -4.428 5.058 1.00 89.19 89 LYS A O 1
ATOM 721 N N . LEU A 1 90 ? -15.596 -6.526 4.298 1.00 89.19 90 LEU A N 1
ATOM 722 C CA . LEU A 1 90 ? -16.267 -6.180 3.040 1.00 89.19 90 LEU A CA 1
ATOM 723 C C . LEU A 1 90 ? -17.339 -5.088 3.193 1.00 89.19 90 LEU A C 1
ATOM 725 O O . LEU A 1 90 ? -17.261 -4.066 2.516 1.00 89.19 90 LEU A O 1
ATOM 729 N N . GLU A 1 91 ? -18.303 -5.271 4.097 1.00 88.31 91 GLU A N 1
ATOM 730 C CA . GLU A 1 91 ? -19.426 -4.335 4.270 1.00 88.31 91 GLU A CA 1
ATOM 731 C C . GLU A 1 91 ? -18.984 -2.948 4.758 1.00 88.31 91 GLU A C 1
ATOM 733 O O . GLU A 1 91 ? -19.495 -1.926 4.297 1.00 88.31 91 GLU A O 1
ATOM 738 N N . GLU A 1 92 ? -18.008 -2.888 5.669 1.00 85.31 92 GLU A N 1
ATOM 739 C CA . GLU A 1 92 ? -17.466 -1.619 6.171 1.00 85.31 92 GLU A CA 1
ATOM 740 C C . GLU A 1 92 ? -16.712 -0.873 5.062 1.00 85.31 92 GLU A C 1
ATOM 742 O O . GLU A 1 92 ? -16.953 0.317 4.845 1.00 85.31 92 GLU A O 1
ATOM 747 N N . THR A 1 93 ? -15.875 -1.578 4.293 1.00 87.12 93 THR A N 1
ATOM 748 C CA . THR A 1 93 ? -15.194 -0.999 3.128 1.00 87.12 93 THR A CA 1
ATOM 749 C C . THR A 1 93 ? -16.205 -0.520 2.080 1.00 87.12 93 THR A C 1
ATOM 751 O O . THR A 1 93 ? -16.076 0.594 1.576 1.00 87.12 93 THR A O 1
ATOM 754 N N . ARG A 1 94 ? -17.255 -1.301 1.781 1.00 87.25 94 ARG A N 1
ATOM 755 C CA . ARG A 1 94 ? -18.308 -0.939 0.812 1.00 87.25 94 ARG A CA 1
ATOM 756 C C . ARG A 1 94 ? -19.042 0.344 1.200 1.00 87.25 94 ARG A C 1
ATOM 758 O O . ARG A 1 94 ? -19.234 1.204 0.341 1.00 87.25 94 ARG A O 1
ATOM 765 N N . LYS A 1 95 ? -19.394 0.512 2.479 1.00 85.06 95 LYS A N 1
ATOM 766 C CA . LYS A 1 95 ? -20.000 1.757 2.982 1.00 85.06 95 LYS A CA 1
ATOM 767 C C . LYS A 1 95 ? -19.095 2.959 2.721 1.00 85.06 95 LYS A C 1
ATOM 769 O O . LYS A 1 95 ? -19.572 3.977 2.226 1.00 85.06 95 LYS A O 1
ATOM 774 N N . PHE A 1 96 ? -17.792 2.829 2.963 1.00 76.44 96 PHE A N 1
ATOM 775 C CA . PHE A 1 96 ? -16.843 3.914 2.719 1.00 76.44 96 PHE A CA 1
ATOM 776 C C . PHE A 1 96 ? -16.682 4.269 1.233 1.00 76.44 96 PHE A C 1
ATOM 778 O O . PHE A 1 96 ? -16.512 5.442 0.899 1.00 76.44 96 PHE A O 1
ATOM 785 N N . LEU A 1 97 ? -16.746 3.300 0.313 1.00 84.69 97 LEU A N 1
ATOM 786 C CA . LEU A 1 97 ? -16.582 3.582 -1.123 1.00 84.69 97 LEU A CA 1
ATOM 787 C C . LEU A 1 97 ? -17.587 4.625 -1.643 1.00 84.69 97 LEU A C 1
ATOM 789 O O . LEU A 1 97 ? -17.267 5.373 -2.573 1.00 84.69 97 LEU A O 1
ATOM 793 N N . SER A 1 98 ? -18.764 4.716 -1.011 1.00 82.69 98 SER A N 1
ATOM 794 C CA . SER A 1 98 ? -19.771 5.743 -1.302 1.00 82.69 98 SER A CA 1
ATOM 795 C C . SER A 1 98 ? -19.306 7.166 -0.957 1.00 82.69 98 SER A C 1
ATOM 797 O O . SER A 1 98 ? -19.653 8.105 -1.669 1.00 82.69 98 SER A O 1
ATOM 799 N N . SER A 1 99 ? -18.463 7.319 0.069 1.00 78.88 99 SER A N 1
ATOM 800 C CA . SER A 1 99 ? -17.888 8.594 0.520 1.00 78.88 99 SER A CA 1
ATOM 801 C C . SER A 1 99 ? -16.504 8.909 -0.060 1.00 78.88 99 SER A C 1
ATOM 803 O O . SER A 1 99 ? -15.999 10.013 0.141 1.00 78.88 99 SER A O 1
ATOM 805 N N . ALA A 1 100 ? -15.874 7.966 -0.769 1.00 82.44 100 ALA A N 1
ATOM 806 C CA . ALA A 1 100 ? -14.575 8.188 -1.403 1.00 82.44 100 ALA A CA 1
ATOM 807 C C . ALA A 1 100 ? -14.659 9.315 -2.448 1.00 82.44 100 ALA A C 1
ATOM 809 O O . ALA A 1 100 ? -15.569 9.340 -3.283 1.00 82.44 100 ALA A O 1
ATOM 810 N N . ARG A 1 101 ? -13.696 10.242 -2.405 1.00 81.38 101 ARG A N 1
ATOM 811 C CA . ARG A 1 101 ? -13.710 11.486 -3.191 1.00 81.38 101 ARG A CA 1
ATOM 812 C C . ARG A 1 101 ? -13.158 11.295 -4.596 1.00 81.38 101 ARG A C 1
ATOM 814 O O . ARG A 1 101 ? -13.479 12.075 -5.488 1.00 81.38 101 ARG A O 1
ATOM 821 N N . THR A 1 102 ? -12.311 10.287 -4.789 1.00 85.94 102 THR A N 1
ATOM 822 C CA . THR A 1 102 ? -11.610 10.041 -6.056 1.00 85.94 102 THR A CA 1
ATOM 823 C C . THR A 1 102 ? -11.693 8.579 -6.477 1.00 85.94 102 THR A C 1
ATOM 825 O O . THR A 1 102 ? -11.901 7.685 -5.653 1.00 85.94 102 THR A O 1
ATOM 828 N N . ASN A 1 103 ? -11.506 8.319 -7.774 1.00 88.31 103 ASN A N 1
ATOM 829 C CA . ASN A 1 103 ? -11.425 6.950 -8.279 1.00 88.31 103 ASN A CA 1
ATOM 830 C C . ASN A 1 103 ? -10.189 6.235 -7.730 1.00 88.31 103 ASN A C 1
ATOM 832 O O . ASN A 1 103 ? -10.269 5.056 -7.413 1.00 88.31 103 ASN A O 1
ATOM 836 N N . GLU A 1 104 ? -9.071 6.938 -7.552 1.00 87.69 104 GLU A N 1
ATOM 837 C CA . GLU A 1 104 ? -7.843 6.381 -6.992 1.00 87.69 104 GLU A CA 1
ATOM 838 C C . GLU A 1 104 ? -8.046 5.880 -5.554 1.00 87.69 104 GLU A C 1
ATOM 840 O O . GLU A 1 104 ? -7.631 4.768 -5.236 1.00 87.69 104 GLU A O 1
ATOM 845 N N . GLU A 1 105 ? -8.747 6.638 -4.703 1.00 86.06 105 GLU A N 1
ATOM 846 C CA . GLU A 1 105 ? -9.114 6.184 -3.350 1.00 86.06 105 GLU A CA 1
ATOM 847 C C . GLU A 1 105 ? -9.968 4.910 -3.390 1.00 86.06 105 GLU A C 1
ATOM 849 O O . GLU A 1 105 ? -9.722 3.971 -2.630 1.00 86.06 105 GLU A O 1
ATOM 854 N N . ARG A 1 106 ? -10.939 4.846 -4.311 1.00 90.75 106 ARG A N 1
ATOM 855 C CA . ARG A 1 106 ? -11.787 3.658 -4.494 1.00 90.75 106 ARG A CA 1
ATOM 856 C C . ARG A 1 106 ? -10.981 2.451 -4.963 1.00 90.75 106 ARG A C 1
ATOM 858 O O . ARG A 1 106 ? -11.147 1.366 -4.414 1.00 90.75 106 ARG A O 1
ATOM 865 N N . ILE A 1 107 ? -10.093 2.641 -5.937 1.00 92.62 107 ILE A N 1
ATOM 866 C CA . ILE A 1 107 ? -9.220 1.589 -6.470 1.00 92.62 107 ILE A CA 1
ATOM 867 C C . ILE A 1 107 ? -8.335 1.021 -5.364 1.00 92.62 107 ILE A C 1
ATOM 869 O O . ILE A 1 107 ? -8.278 -0.196 -5.198 1.00 92.62 107 ILE A O 1
ATOM 873 N N . MET A 1 108 ? -7.675 1.890 -4.595 1.00 89.56 108 MET A N 1
ATOM 874 C CA . MET A 1 108 ? -6.786 1.469 -3.511 1.00 89.56 108 MET A CA 1
ATOM 875 C C . MET A 1 108 ? -7.537 0.649 -2.457 1.00 89.56 108 MET A C 1
ATOM 877 O O . MET A 1 108 ? -7.059 -0.411 -2.056 1.00 89.56 108 MET A O 1
ATOM 881 N N . ALA A 1 109 ? -8.733 1.090 -2.057 1.00 90.56 109 ALA A N 1
ATOM 882 C CA . ALA A 1 109 ? -9.566 0.370 -1.099 1.00 90.56 109 ALA A CA 1
ATOM 883 C C . ALA A 1 109 ? -10.035 -0.997 -1.621 1.00 90.56 109 ALA A C 1
ATOM 885 O O . ALA A 1 109 ? -9.906 -2.001 -0.921 1.00 90.56 109 ALA A O 1
ATOM 886 N N . LEU A 1 110 ? -10.540 -1.051 -2.858 1.00 94.31 110 LEU A N 1
ATOM 887 C CA . LEU A 1 110 ? -10.987 -2.294 -3.493 1.00 94.31 110 LEU A CA 1
ATOM 888 C C . LEU A 1 110 ? -9.835 -3.294 -3.645 1.00 94.31 110 LEU A C 1
ATOM 890 O O . LEU A 1 110 ? -9.993 -4.462 -3.298 1.00 94.31 110 LEU A O 1
ATOM 894 N N . ALA A 1 111 ? -8.669 -2.840 -4.111 1.00 94.62 111 ALA A N 1
ATOM 895 C CA . ALA A 1 111 ? -7.497 -3.692 -4.274 1.00 94.62 111 ALA A CA 1
ATOM 896 C C . ALA A 1 111 ? -6.969 -4.205 -2.925 1.00 94.62 111 ALA A C 1
ATOM 898 O O . ALA A 1 111 ? -6.652 -5.387 -2.805 1.00 94.62 111 ALA A O 1
ATOM 899 N N . GLN A 1 112 ? -6.923 -3.359 -1.889 1.00 92.56 112 GLN A N 1
ATOM 900 C CA . GLN A 1 112 ? -6.494 -3.776 -0.551 1.00 92.56 112 GLN A CA 1
ATOM 901 C C . GLN A 1 112 ? -7.459 -4.791 0.075 1.00 92.56 112 GLN A C 1
ATOM 903 O O . GLN A 1 112 ? -7.023 -5.797 0.636 1.00 92.56 112 GLN A O 1
ATOM 908 N N . LEU A 1 113 ? -8.767 -4.565 -0.062 1.00 94.19 113 LEU A N 1
ATOM 909 C CA . LEU A 1 113 ? -9.789 -5.507 0.382 1.00 94.19 113 LEU A CA 1
ATOM 910 C C . LEU A 1 113 ? -9.684 -6.840 -0.372 1.00 94.19 113 LEU A C 1
ATOM 912 O O . LEU A 1 113 ? -9.757 -7.899 0.247 1.00 94.19 113 LEU A O 1
ATOM 916 N N . ALA A 1 114 ? -9.463 -6.800 -1.687 1.00 96.38 114 ALA A N 1
ATOM 917 C CA . ALA A 1 114 ? -9.257 -7.997 -2.490 1.00 96.38 114 ALA A CA 1
ATOM 918 C C . ALA A 1 114 ? -8.026 -8.795 -2.041 1.00 96.38 114 ALA A C 1
ATOM 920 O O . ALA A 1 114 ? -8.116 -10.011 -1.909 1.00 96.38 114 ALA A O 1
ATOM 921 N N . ILE A 1 115 ? -6.902 -8.125 -1.757 1.00 94.12 115 ILE A N 1
ATOM 922 C CA . ILE A 1 115 ? -5.696 -8.763 -1.208 1.00 94.12 115 ILE A CA 1
ATOM 923 C C . ILE A 1 115 ? -6.024 -9.465 0.116 1.00 94.12 115 ILE A C 1
ATOM 925 O O . ILE A 1 115 ? -5.737 -10.650 0.256 1.00 94.12 115 ILE A O 1
ATOM 929 N N . SER A 1 116 ? -6.687 -8.776 1.051 1.00 93.94 116 SER A N 1
ATOM 930 C CA . SER A 1 116 ? -7.066 -9.357 2.349 1.00 93.94 116 SER A CA 1
ATOM 931 C C . SER A 1 116 ? -7.998 -10.568 2.204 1.00 93.94 116 SER A C 1
ATOM 933 O O . SER A 1 116 ? -7.827 -11.583 2.879 1.00 93.94 116 SER A O 1
ATOM 935 N N . LEU A 1 117 ? -8.978 -10.501 1.298 1.00 94.44 117 LEU A N 1
ATOM 936 C CA . LEU A 1 117 ? -9.889 -11.618 1.036 1.00 94.44 117 LEU A CA 1
ATOM 937 C C . LEU A 1 117 ? -9.180 -12.798 0.362 1.00 94.44 117 LEU A C 1
ATOM 939 O O . LEU A 1 117 ? -9.415 -13.942 0.753 1.00 94.44 117 LEU A O 1
ATOM 943 N N . ALA A 1 118 ? -8.274 -12.539 -0.584 1.00 95.06 118 ALA A N 1
ATOM 944 C CA . ALA A 1 118 ? -7.463 -13.572 -1.224 1.00 95.06 118 ALA A CA 1
ATOM 945 C C . ALA A 1 118 ? -6.559 -14.297 -0.213 1.00 95.06 118 ALA A C 1
ATOM 947 O O . ALA A 1 118 ? -6.501 -15.528 -0.232 1.00 95.06 118 ALA A O 1
ATOM 948 N N . GLU A 1 119 ? -5.934 -13.560 0.714 1.00 92.12 119 GLU A N 1
ATOM 949 C CA . GLU A 1 119 ? -5.119 -14.114 1.808 1.00 92.12 119 GLU A CA 1
ATOM 950 C C . GLU A 1 119 ? -5.942 -15.002 2.754 1.00 92.12 119 GLU A C 1
ATOM 952 O O . GLU A 1 119 ? -5.438 -15.997 3.273 1.00 92.12 119 GLU A O 1
ATOM 957 N N . LYS A 1 120 ? -7.232 -14.695 2.929 1.00 92.88 120 LYS A N 1
ATOM 958 C CA . LYS A 1 120 ? -8.193 -15.511 3.693 1.00 92.88 120 LYS A CA 1
ATOM 959 C C . LYS A 1 120 ? -8.825 -16.650 2.885 1.00 92.88 120 LYS A C 1
ATOM 961 O O . LYS A 1 120 ? -9.667 -17.373 3.412 1.00 92.88 120 LYS A O 1
ATOM 966 N N . GLY A 1 121 ? -8.438 -16.817 1.622 1.00 94.19 121 GLY A N 1
ATOM 967 C CA . GLY A 1 121 ? -8.913 -17.881 0.738 1.00 94.19 121 GLY A CA 1
ATOM 968 C C . GLY A 1 121 ? -10.148 -17.537 -0.100 1.00 94.19 121 GLY A C 1
ATOM 969 O O . GLY A 1 121 ? -10.501 -18.321 -0.983 1.00 94.19 121 GLY A O 1
ATOM 970 N N . ASP A 1 122 ? -10.771 -16.369 0.080 1.00 95.88 122 ASP A N 1
ATOM 971 C CA . ASP A 1 122 ? -11.901 -15.922 -0.746 1.00 95.88 122 ASP A CA 1
ATOM 972 C C . ASP A 1 122 ? -11.421 -15.274 -2.055 1.00 95.88 122 ASP A C 1
ATOM 974 O O . ASP A 1 122 ? -11.553 -14.074 -2.314 1.00 95.88 122 ASP A O 1
ATOM 978 N N . LYS A 1 123 ? -10.836 -16.113 -2.913 1.00 96.62 123 LYS A N 1
ATOM 979 C CA . LYS A 1 123 ? -10.288 -15.695 -4.209 1.00 96.62 123 LYS A CA 1
ATOM 980 C C . LYS A 1 123 ? -11.361 -15.221 -5.186 1.00 96.62 123 LYS A C 1
ATOM 982 O O . LYS A 1 123 ? -11.076 -14.384 -6.037 1.00 96.62 123 LYS A O 1
ATOM 987 N N . LYS A 1 124 ? -12.586 -15.748 -5.078 1.00 97.44 124 LYS A N 1
ATOM 988 C CA . LYS A 1 124 ? -13.688 -15.403 -5.985 1.00 97.44 124 LYS A CA 1
ATOM 989 C C . LYS A 1 124 ? -14.157 -13.972 -5.740 1.00 97.44 124 LYS A C 1
ATOM 991 O O . LYS A 1 124 ? -14.260 -13.204 -6.693 1.00 97.44 124 LYS A O 1
ATOM 996 N N . THR A 1 125 ? -14.399 -13.600 -4.483 1.00 96.75 125 THR A N 1
ATOM 997 C CA . THR A 1 125 ? -14.778 -12.222 -4.148 1.00 96.75 125 THR A CA 1
ATOM 998 C C . THR A 1 125 ? -13.621 -11.263 -4.411 1.00 96.75 125 THR A C 1
ATOM 1000 O O . THR A 1 125 ? -13.840 -10.189 -4.969 1.00 96.75 125 THR A O 1
ATOM 1003 N N . ALA A 1 126 ? -12.384 -11.663 -4.094 1.00 97.12 126 ALA A N 1
ATOM 1004 C CA . ALA A 1 126 ? -11.197 -10.875 -4.415 1.00 97.12 126 ALA A CA 1
ATOM 1005 C C . ALA A 1 126 ? -11.090 -10.563 -5.917 1.00 97.12 126 ALA A C 1
ATOM 1007 O O . ALA A 1 126 ? -10.850 -9.415 -6.284 1.00 97.12 126 ALA A O 1
ATOM 1008 N N . LEU A 1 127 ? -11.327 -11.550 -6.788 1.00 97.81 127 LEU A N 1
ATOM 1009 C CA . LEU A 1 127 ? -11.296 -11.351 -8.236 1.00 97.81 127 LEU A CA 1
ATOM 1010 C C . LEU A 1 127 ? -12.334 -10.315 -8.696 1.00 97.81 127 LEU A C 1
ATOM 1012 O O . LEU A 1 127 ? -11.977 -9.380 -9.406 1.00 97.81 127 LEU A O 1
ATOM 1016 N N . LEU A 1 128 ? -13.583 -10.422 -8.229 1.00 97.44 128 LEU A N 1
ATOM 1017 C CA . LEU A 1 128 ? -14.646 -9.466 -8.573 1.00 97.44 128 LEU A CA 1
ATOM 1018 C C . LEU A 1 128 ? -14.299 -8.030 -8.149 1.00 97.44 128 LEU A C 1
ATOM 1020 O O . LEU A 1 128 ? -14.538 -7.079 -8.892 1.00 97.44 128 LEU A O 1
ATOM 1024 N N . LEU A 1 129 ? -13.697 -7.862 -6.969 1.00 97.00 129 LEU A N 1
ATOM 1025 C CA . LEU A 1 129 ? -13.256 -6.552 -6.480 1.00 97.00 129 LEU A CA 1
ATOM 1026 C C . LEU A 1 129 ? -12.114 -5.969 -7.323 1.00 97.00 129 LEU A C 1
ATOM 1028 O O . LEU A 1 129 ? -12.077 -4.761 -7.555 1.00 97.00 129 LEU A O 1
ATOM 1032 N N . LEU A 1 130 ? -11.188 -6.806 -7.799 1.00 97.56 130 LEU A N 1
ATOM 1033 C CA . LEU A 1 130 ? -10.093 -6.375 -8.675 1.00 97.56 130 LEU A CA 1
ATOM 1034 C C . LEU A 1 130 ? -10.582 -6.019 -10.078 1.00 97.56 130 LEU A C 1
ATOM 1036 O O . LEU A 1 130 ? -10.030 -5.116 -10.711 1.00 97.56 130 LEU A O 1
ATOM 1040 N N . GLU A 1 131 ? -11.615 -6.697 -10.571 1.00 96.75 131 GLU A N 1
ATOM 1041 C CA . GLU A 1 131 ? -12.277 -6.344 -11.826 1.00 96.75 131 GLU A CA 1
ATOM 1042 C C . GLU A 1 131 ? -12.993 -4.996 -11.714 1.00 96.75 131 GLU A C 1
ATOM 1044 O O . GLU A 1 131 ? -12.832 -4.146 -12.593 1.00 96.75 131 GLU A O 1
ATOM 1049 N N . GLU A 1 132 ? -13.699 -4.762 -10.605 1.00 95.88 132 GLU A N 1
ATOM 1050 C CA . GLU A 1 132 ? -14.324 -3.475 -10.292 1.00 95.88 132 GLU A CA 1
ATOM 1051 C C . GLU A 1 132 ? -13.274 -2.355 -10.202 1.00 95.88 132 GLU A C 1
ATOM 1053 O O . GLU A 1 132 ? -13.401 -1.327 -10.869 1.00 95.88 132 GLU A O 1
ATOM 1058 N N . ALA A 1 133 ? -12.183 -2.579 -9.462 1.00 95.44 133 ALA A N 1
ATOM 1059 C CA . ALA A 1 133 ? -11.077 -1.629 -9.351 1.00 95.44 133 ALA A CA 1
ATOM 1060 C C . ALA A 1 133 ? -10.444 -1.324 -10.718 1.00 95.44 133 ALA A C 1
ATOM 1062 O O . ALA A 1 133 ? -10.183 -0.166 -11.050 1.00 95.44 133 ALA A O 1
ATOM 1063 N N . ARG A 1 134 ? -10.236 -2.347 -11.553 1.00 93.31 134 ARG A N 1
ATOM 1064 C CA . ARG A 1 134 ? -9.719 -2.176 -12.916 1.00 93.31 134 ARG A CA 1
ATOM 1065 C C . ARG A 1 134 ? -10.668 -1.348 -13.781 1.00 93.31 134 ARG A C 1
ATOM 1067 O O . ARG A 1 134 ? -10.186 -0.512 -14.538 1.00 93.31 134 ARG A O 1
ATOM 1074 N N . GLY A 1 135 ? -11.983 -1.531 -13.644 1.00 93.75 135 GLY A N 1
ATOM 1075 C CA . GLY A 1 135 ? -12.996 -0.746 -14.360 1.00 93.75 135 GLY A CA 1
ATOM 1076 C C . GLY A 1 135 ? -12.979 0.751 -14.025 1.00 93.75 135 GLY A C 1
ATOM 1077 O O . GLY A 1 135 ? -13.359 1.568 -14.860 1.00 93.75 135 GLY A O 1
ATOM 1078 N N . LEU A 1 136 ? -12.493 1.123 -12.837 1.00 91.88 136 LEU A N 1
ATOM 1079 C CA . LEU A 1 136 ? -12.312 2.519 -12.422 1.00 91.88 136 LEU A CA 1
ATOM 1080 C C . LEU A 1 136 ? -10.975 3.125 -12.884 1.00 91.88 136 LEU A C 1
ATOM 1082 O O . LEU A 1 136 ? -10.803 4.346 -12.832 1.00 91.88 136 LEU A O 1
ATOM 1086 N N . SER A 1 137 ? -10.014 2.291 -13.292 1.00 86.81 137 SER A N 1
ATOM 1087 C CA . SER A 1 137 ? -8.659 2.714 -13.641 1.00 86.81 137 SER A CA 1
ATOM 1088 C C . SER A 1 137 ? -8.576 3.224 -15.082 1.00 86.81 137 SER A C 1
ATOM 1090 O O . SER A 1 137 ? -9.106 2.618 -16.012 1.00 86.81 137 SER A O 1
ATOM 1092 N N . SER A 1 138 ? -7.864 4.334 -15.292 1.00 78.62 138 SER A N 1
ATOM 1093 C CA . SER A 1 138 ? -7.534 4.805 -16.642 1.00 78.62 138 SER A CA 1
ATOM 1094 C C . SER A 1 138 ? -6.528 3.849 -17.310 1.00 78.62 138 SER A C 1
ATOM 1096 O O . SER A 1 138 ? -5.515 3.520 -16.688 1.00 78.62 138 SER A O 1
ATOM 1098 N N . PRO A 1 139 ? -6.708 3.472 -18.595 1.00 67.50 139 PRO A N 1
ATOM 1099 C CA . PRO A 1 139 ? -5.782 2.584 -19.312 1.00 67.50 139 PRO A CA 1
ATOM 1100 C C . PRO A 1 139 ? -4.336 3.098 -19.381 1.00 67.50 139 PRO A C 1
ATOM 1102 O O . PRO A 1 139 ? -3.391 2.312 -19.449 1.00 67.50 139 PRO A O 1
ATOM 1105 N N . ARG A 1 140 ? -4.156 4.424 -19.357 1.00 61.38 140 ARG A N 1
ATOM 1106 C CA . ARG A 1 140 ? -2.857 5.094 -19.234 1.00 61.38 140 ARG A CA 1
ATOM 1107 C C . ARG A 1 140 ? -2.899 5.943 -17.975 1.00 61.38 140 ARG A C 1
ATOM 1109 O O . ARG A 1 140 ? -3.669 6.906 -17.910 1.00 61.38 140 ARG A O 1
ATOM 1116 N N . GLY A 1 141 ? -2.117 5.565 -16.969 1.00 61.06 141 GLY A N 1
ATOM 1117 C CA . GLY A 1 141 ? -1.973 6.371 -15.766 1.00 61.06 141 GLY A CA 1
ATOM 1118 C C . GLY A 1 141 ? -1.200 7.629 -16.130 1.00 61.06 141 GLY A C 1
ATOM 1119 O O . GLY A 1 141 ? 0.001 7.553 -16.340 1.00 61.06 141 GLY A O 1
ATOM 1120 N N . LYS A 1 142 ? -1.861 8.779 -16.263 1.00 68.44 142 LYS A N 1
ATOM 1121 C CA . LYS A 1 142 ? -1.185 10.038 -16.626 1.00 68.44 142 LYS A CA 1
ATOM 1122 C C . LYS A 1 142 ? -0.309 10.572 -15.492 1.00 68.44 142 LYS A C 1
ATOM 1124 O O . LYS A 1 142 ? 0.573 11.386 -15.732 1.00 68.44 142 LYS A O 1
ATOM 1129 N N . TYR A 1 143 ? -0.572 10.124 -14.266 1.00 75.62 143 TYR A N 1
ATOM 1130 C CA . TYR A 1 143 ? 0.046 10.629 -13.047 1.00 75.62 143 TYR A CA 1
ATOM 1131 C C . TYR A 1 143 ? 0.567 9.482 -12.182 1.00 75.62 143 TYR A C 1
ATOM 1133 O O . TYR A 1 143 ? -0.015 8.396 -12.179 1.00 75.62 143 TYR A O 1
ATOM 1141 N N . SER A 1 144 ? 1.601 9.756 -11.381 1.00 76.50 144 SER A N 1
ATOM 1142 C CA . SER A 1 144 ? 2.205 8.796 -10.441 1.00 76.50 144 SER A CA 1
ATOM 1143 C C . SER A 1 144 ? 1.152 8.047 -9.606 1.00 76.50 144 SER A C 1
ATOM 1145 O O . SER A 1 144 ? 1.130 6.820 -9.599 1.00 76.50 144 SER A O 1
ATOM 1147 N N . ARG A 1 145 ? 0.167 8.753 -9.029 1.00 80.00 145 ARG A N 1
ATOM 1148 C CA . ARG A 1 145 ? -0.934 8.137 -8.255 1.00 80.00 145 ARG A CA 1
ATOM 1149 C C . ARG A 1 145 ? -1.732 7.071 -9.014 1.00 80.00 145 ARG A C 1
ATOM 1151 O O . ARG A 1 145 ? -2.180 6.107 -8.404 1.00 80.00 145 ARG A O 1
ATOM 1158 N N . GLN A 1 146 ? -1.895 7.215 -10.325 1.00 85.25 146 GLN A N 1
ATOM 1159 C CA . GLN A 1 146 ? -2.627 6.245 -11.143 1.00 85.25 146 GLN A CA 1
ATOM 1160 C C . GLN A 1 146 ? -1.788 5.005 -11.436 1.00 85.25 146 GLN A C 1
ATOM 1162 O O . GLN A 1 146 ? -2.315 3.895 -11.407 1.00 85.25 146 GLN A O 1
ATOM 1167 N N . LEU A 1 147 ? -0.485 5.186 -11.678 1.00 84.94 147 LEU A N 1
ATOM 1168 C CA . LEU A 1 147 ? 0.448 4.071 -11.819 1.00 84.94 147 LEU A CA 1
ATOM 1169 C C . LEU A 1 147 ? 0.486 3.240 -10.532 1.00 84.94 147 LEU A C 1
ATOM 1171 O O . LEU A 1 147 ? 0.367 2.021 -10.585 1.00 84.94 147 LEU A O 1
ATOM 1175 N N . LEU A 1 148 ? 0.531 3.906 -9.379 1.00 84.62 148 LEU A N 1
ATOM 1176 C CA . LEU A 1 148 ? 0.494 3.270 -8.062 1.00 84.62 148 LEU A CA 1
ATOM 1177 C C . LEU A 1 148 ? -0.787 2.482 -7.816 1.00 84.62 148 LEU A C 1
ATOM 1179 O O . LEU A 1 148 ? -0.731 1.306 -7.466 1.00 84.62 148 LEU A O 1
ATOM 1183 N N . ALA A 1 149 ? -1.943 3.096 -8.070 1.00 88.75 149 ALA A N 1
ATOM 1184 C CA . ALA A 1 149 ? -3.229 2.418 -7.958 1.00 88.75 149 ALA A CA 1
ATOM 1185 C C . ALA A 1 149 ? -3.297 1.174 -8.865 1.00 88.75 149 ALA A C 1
ATOM 1187 O O . ALA A 1 149 ? -3.817 0.130 -8.473 1.00 88.75 149 ALA A O 1
ATOM 1188 N N . ARG A 1 150 ? -2.720 1.258 -10.069 1.00 89.50 150 ARG A N 1
ATOM 1189 C CA . ARG A 1 150 ? -2.646 0.142 -11.015 1.00 89.50 150 ARG A CA 1
ATOM 1190 C C . ARG A 1 150 ? -1.694 -0.966 -10.551 1.00 89.50 150 ARG A C 1
ATOM 1192 O O . ARG A 1 150 ? -2.029 -2.139 -10.703 1.00 89.50 150 ARG A O 1
ATOM 1199 N N . MET A 1 151 ? -0.560 -0.622 -9.949 1.00 90.38 151 MET A N 1
ATOM 1200 C CA . MET A 1 151 ? 0.360 -1.603 -9.366 1.00 90.38 151 MET A CA 1
ATOM 1201 C C . MET A 1 151 ? -0.247 -2.316 -8.150 1.00 90.38 151 MET A C 1
ATOM 1203 O O . MET A 1 151 ? -0.137 -3.537 -8.045 1.00 90.38 151 MET A O 1
ATOM 1207 N N . GLN A 1 152 ? -1.032 -1.612 -7.330 1.00 90.62 152 GLN A N 1
ATOM 1208 C CA . GLN A 1 152 ? -1.799 -2.233 -6.246 1.00 90.62 152 GLN A CA 1
ATOM 1209 C C . GLN A 1 152 ? -2.830 -3.251 -6.777 1.00 90.62 152 GLN A C 1
ATOM 1211 O O . GLN A 1 152 ? -2.981 -4.337 -6.212 1.00 90.62 152 GLN A O 1
ATOM 1216 N N . ILE A 1 153 ? -3.509 -2.946 -7.894 1.00 94.69 153 ILE A N 1
ATOM 1217 C CA . ILE A 1 153 ? -4.383 -3.913 -8.581 1.00 94.69 153 ILE A CA 1
ATOM 1218 C C . ILE A 1 153 ? -3.570 -5.134 -9.043 1.00 94.69 153 ILE A C 1
ATOM 1220 O O . ILE A 1 153 ? -3.994 -6.271 -8.825 1.00 94.69 153 ILE A O 1
ATOM 1224 N N . ALA A 1 154 ? -2.394 -4.925 -9.647 1.00 94.69 154 ALA A N 1
ATOM 1225 C CA . ALA A 1 154 ? -1.519 -6.020 -10.067 1.00 94.69 154 ALA A CA 1
ATOM 1226 C C . ALA A 1 154 ? -1.144 -6.920 -8.883 1.00 94.69 154 ALA A C 1
ATOM 1228 O O . ALA A 1 154 ? -1.263 -8.141 -8.982 1.00 94.69 154 ALA A O 1
ATOM 1229 N N . ARG A 1 155 ? -0.773 -6.343 -7.737 1.00 93.94 155 ARG A N 1
ATOM 1230 C CA . ARG A 1 155 ? -0.481 -7.100 -6.514 1.00 93.94 155 ARG A CA 1
ATOM 1231 C C . ARG A 1 155 ? -1.658 -7.959 -6.058 1.00 93.94 155 ARG A C 1
ATOM 1233 O O . ARG A 1 155 ? -1.441 -9.100 -5.657 1.00 93.94 155 ARG A O 1
ATOM 1240 N N . GLY A 1 156 ? -2.884 -7.445 -6.134 1.00 94.94 156 GLY A N 1
ATOM 1241 C CA . GLY A 1 156 ? -4.083 -8.238 -5.860 1.00 94.94 156 GLY A CA 1
ATOM 1242 C C . GLY A 1 156 ? -4.227 -9.416 -6.820 1.00 94.94 156 GLY A C 1
ATOM 1243 O O . GLY A 1 156 ? -4.369 -10.559 -6.382 1.00 94.94 156 GLY A O 1
ATOM 1244 N N . TYR A 1 157 ? -4.093 -9.161 -8.125 1.00 97.62 157 TYR A N 1
ATOM 1245 C CA . TYR A 1 157 ? -4.136 -10.217 -9.137 1.00 97.62 157 TYR A CA 1
ATOM 1246 C C . TYR A 1 157 ? -3.042 -11.268 -8.935 1.00 97.62 157 TYR A C 1
ATOM 1248 O O . TYR A 1 157 ? -3.300 -12.438 -9.177 1.00 97.62 157 TYR A O 1
ATOM 1256 N N . ALA A 1 158 ? -1.862 -10.922 -8.411 1.00 96.06 158 ALA A N 1
ATOM 1257 C CA . ALA A 1 158 ? -0.779 -11.889 -8.212 1.00 96.06 158 ALA A CA 1
ATOM 1258 C C . ALA A 1 158 ? -1.192 -13.108 -7.357 1.00 96.06 158 ALA A C 1
ATOM 1260 O O . ALA A 1 158 ? -0.626 -14.185 -7.524 1.00 96.06 158 ALA A O 1
ATOM 1261 N N . GLN A 1 159 ? -2.187 -12.970 -6.470 1.00 93.12 159 GLN A N 1
ATOM 1262 C CA . GLN A 1 159 ? -2.673 -14.069 -5.623 1.00 93.12 159 GLN A CA 1
ATOM 1263 C C . GLN A 1 159 ? -3.818 -14.896 -6.240 1.00 93.12 159 GLN A C 1
ATOM 1265 O O . GLN A 1 159 ? -4.057 -16.038 -5.820 1.00 93.12 159 GLN A O 1
ATOM 1270 N N . VAL A 1 160 ? -4.551 -14.324 -7.200 1.00 96.69 160 VAL A N 1
ATOM 1271 C CA . VAL A 1 160 ? -5.804 -14.898 -7.732 1.00 96.69 160 VAL A CA 1
ATOM 1272 C C . VAL A 1 160 ? -5.764 -15.184 -9.233 1.00 96.69 160 VAL A C 1
ATOM 1274 O O . VAL A 1 160 ? -6.324 -16.185 -9.663 1.00 96.69 160 VAL A O 1
ATOM 1277 N N . ASP A 1 161 ? -5.067 -14.354 -10.006 1.00 97.25 161 ASP A N 1
ATOM 1278 C CA . ASP A 1 161 ? -4.821 -14.482 -11.443 1.00 97.25 161 ASP A CA 1
ATOM 1279 C C . ASP A 1 161 ? -3.458 -13.838 -11.799 1.00 97.25 161 ASP A C 1
ATOM 1281 O O . ASP A 1 161 ? -3.377 -12.662 -12.184 1.00 97.25 161 ASP A O 1
ATOM 1285 N N . PRO A 1 162 ? -2.349 -14.590 -11.662 1.00 96.00 162 PRO A N 1
ATOM 1286 C CA . PRO A 1 162 ? -1.016 -14.079 -11.965 1.00 96.00 162 PRO A CA 1
ATOM 1287 C C . PRO A 1 162 ? -0.871 -13.572 -13.403 1.00 96.00 162 PRO A C 1
ATOM 1289 O O . PRO A 1 162 ? -0.118 -12.630 -13.640 1.00 96.00 162 PRO A O 1
ATOM 1292 N N . ALA A 1 163 ? -1.595 -14.145 -14.370 1.00 96.62 163 ALA A N 1
ATOM 1293 C CA . ALA A 1 163 ? -1.486 -13.727 -15.763 1.00 96.62 163 ALA A CA 1
ATOM 1294 C C . ALA A 1 163 ? -1.928 -12.267 -15.939 1.00 96.62 163 ALA A C 1
ATOM 1296 O O . ALA A 1 163 ? -1.203 -11.486 -16.560 1.00 96.62 163 ALA A O 1
ATOM 1297 N N . GLN A 1 164 ? -3.050 -11.875 -15.325 1.00 96.06 164 GLN A N 1
ATOM 1298 C CA . GLN A 1 164 ? -3.511 -10.480 -15.312 1.00 96.06 164 GLN A CA 1
ATOM 1299 C C . GLN A 1 164 ? -2.535 -9.555 -14.580 1.00 96.06 164 GLN A C 1
ATOM 1301 O O . GLN A 1 164 ? -2.266 -8.444 -15.041 1.00 96.06 164 GLN A O 1
ATOM 1306 N N . SER A 1 165 ? -1.961 -10.023 -13.470 1.00 95.50 165 SER A N 1
ATOM 1307 C CA . SER A 1 165 ? -0.948 -9.274 -12.721 1.00 95.50 165 SER A CA 1
ATOM 1308 C C . SER A 1 165 ? 0.256 -8.910 -13.595 1.00 95.50 165 SER A C 1
ATOM 1310 O O . SER A 1 165 ? 0.640 -7.741 -13.683 1.00 95.50 165 SER A O 1
ATOM 1312 N N . PHE A 1 166 ? 0.799 -9.888 -14.326 1.00 95.75 166 PHE A N 1
ATOM 1313 C CA . PHE A 1 166 ? 1.933 -9.659 -15.216 1.00 95.75 166 PHE A CA 1
ATOM 1314 C C . PHE A 1 166 ? 1.587 -8.795 -16.426 1.00 95.75 166 PHE A C 1
ATOM 1316 O O . PHE A 1 166 ? 2.407 -7.970 -16.814 1.00 95.75 166 PHE A O 1
ATOM 1323 N N . MET A 1 167 ? 0.383 -8.911 -16.996 1.00 94.44 167 MET A N 1
ATOM 1324 C CA . MET A 1 167 ? -0.048 -8.000 -18.065 1.00 94.44 167 MET A CA 1
ATOM 1325 C C . MET A 1 167 ? -0.017 -6.536 -17.608 1.00 94.44 167 MET A C 1
ATOM 1327 O O . MET A 1 167 ? 0.378 -5.646 -18.364 1.00 94.44 167 MET A O 1
ATOM 1331 N N . ILE A 1 168 ? -0.422 -6.276 -16.362 1.00 93.06 168 ILE A N 1
ATOM 1332 C CA . ILE A 1 168 ? -0.364 -4.936 -15.781 1.00 93.06 168 ILE A CA 1
ATOM 1333 C C . ILE A 1 168 ? 1.088 -4.499 -15.560 1.00 93.06 168 ILE A C 1
ATOM 1335 O O . ILE A 1 168 ? 1.444 -3.403 -15.992 1.00 93.06 168 ILE A O 1
ATOM 1339 N N . LEU A 1 169 ? 1.910 -5.347 -14.931 1.00 92.75 169 LEU A N 1
ATOM 1340 C CA . LEU A 1 169 ? 3.323 -5.064 -14.660 1.00 92.75 169 LEU A CA 1
ATOM 1341 C C . LEU A 1 169 ? 4.095 -4.744 -15.943 1.00 92.75 169 LEU A C 1
ATOM 1343 O O . LEU A 1 169 ? 4.799 -3.746 -16.011 1.00 92.75 169 LEU A O 1
ATOM 1347 N N . GLU A 1 170 ? 3.965 -5.587 -16.963 1.00 93.25 170 GLU A N 1
ATOM 1348 C CA . GLU A 1 170 ? 4.697 -5.447 -18.221 1.00 93.25 170 GLU A CA 1
ATOM 1349 C C . GLU A 1 170 ? 4.348 -4.126 -18.922 1.00 93.25 170 GLU A C 1
ATOM 1351 O O . GLU A 1 170 ? 5.243 -3.389 -19.327 1.00 93.25 170 GLU A O 1
ATOM 1356 N N . SER A 1 171 ? 3.061 -3.766 -18.963 1.00 91.94 171 SER A N 1
ATOM 1357 C CA . SER A 1 171 ? 2.619 -2.467 -19.485 1.00 91.94 171 SER A CA 1
ATOM 1358 C C . SER A 1 171 ? 3.109 -1.285 -18.640 1.00 91.94 171 SER A C 1
ATOM 1360 O O . SER A 1 171 ? 3.336 -0.208 -19.191 1.00 91.94 171 SER A O 1
ATOM 1362 N N . ALA A 1 172 ? 3.239 -1.450 -17.321 1.00 89.31 172 ALA A N 1
ATOM 1363 C CA . ALA A 1 172 ? 3.783 -0.423 -16.438 1.00 89.31 172 ALA A CA 1
ATOM 1364 C C . ALA A 1 172 ? 5.287 -0.216 -16.668 1.00 89.31 172 ALA A C 1
ATOM 1366 O O . ALA A 1 172 ? 5.746 0.922 -16.650 1.00 89.31 172 ALA A O 1
ATOM 1367 N N . ILE A 1 173 ? 6.041 -1.287 -16.935 1.00 91.75 173 ILE A N 1
ATOM 1368 C CA . ILE A 1 173 ? 7.468 -1.212 -17.280 1.00 91.75 173 ILE A CA 1
ATOM 1369 C C . ILE A 1 173 ? 7.664 -0.454 -18.591 1.00 91.75 173 ILE A C 1
ATOM 1371 O O . ILE A 1 173 ? 8.506 0.440 -18.647 1.00 91.75 173 ILE A O 1
ATOM 1375 N N . ASP A 1 174 ? 6.864 -0.760 -19.616 1.00 92.56 174 ASP A N 1
ATOM 1376 C CA . ASP A 1 174 ? 6.923 -0.042 -20.893 1.00 92.56 174 ASP A CA 1
ATOM 1377 C C . ASP A 1 174 ? 6.669 1.461 -20.682 1.00 92.56 174 ASP A C 1
ATOM 1379 O O . ASP A 1 174 ? 7.451 2.297 -21.126 1.00 92.56 174 ASP A O 1
ATOM 1383 N N . GLN A 1 175 ? 5.649 1.811 -19.891 1.00 89.19 175 GLN A N 1
ATOM 1384 C CA . GLN A 1 175 ? 5.363 3.204 -19.549 1.00 89.19 175 GLN A CA 1
ATOM 1385 C C . GLN A 1 175 ? 6.492 3.868 -18.737 1.00 89.19 175 GLN A C 1
ATOM 1387 O O . GLN A 1 175 ? 6.788 5.045 -18.939 1.00 89.19 175 GLN A O 1
ATOM 1392 N N . LEU A 1 176 ? 7.109 3.151 -17.795 1.00 86.88 176 LEU A N 1
ATOM 1393 C CA . LEU A 1 176 ? 8.224 3.672 -17.004 1.00 86.88 176 LEU A CA 1
ATOM 1394 C C . LEU A 1 176 ? 9.455 3.935 -17.874 1.00 86.88 176 LEU A C 1
ATOM 1396 O O . LEU A 1 176 ? 10.110 4.954 -17.676 1.00 86.88 176 LEU A O 1
ATOM 1400 N N . ASN A 1 177 ? 9.746 3.066 -18.845 1.00 91.81 177 ASN A N 1
ATOM 1401 C CA . ASN A 1 177 ? 10.820 3.292 -19.811 1.00 91.81 177 ASN A CA 1
ATOM 1402 C C . ASN A 1 177 ? 10.595 4.602 -20.586 1.00 91.81 177 ASN A C 1
ATOM 1404 O O . ASN A 1 177 ? 11.503 5.431 -20.644 1.00 91.81 177 ASN A O 1
ATOM 1408 N N . ASP A 1 178 ? 9.376 4.828 -21.087 1.00 90.50 178 ASP A N 1
ATOM 1409 C CA . ASP A 1 178 ? 9.018 6.064 -21.797 1.00 90.50 178 ASP A CA 1
ATOM 1410 C C . ASP A 1 178 ? 9.182 7.308 -20.905 1.00 90.50 178 ASP A C 1
ATOM 1412 O O . ASP A 1 178 ? 9.716 8.331 -21.337 1.00 90.50 178 ASP A O 1
ATOM 1416 N N . LEU A 1 179 ? 8.750 7.227 -19.640 1.00 85.69 179 LEU A N 1
ATOM 1417 C CA . LEU A 1 179 ? 8.850 8.333 -18.681 1.00 85.69 179 LEU A CA 1
ATOM 1418 C C . LEU A 1 179 ? 10.297 8.653 -18.299 1.00 85.69 179 LEU A C 1
ATOM 1420 O O . LEU A 1 179 ? 10.641 9.827 -18.186 1.00 85.69 179 LEU A O 1
ATOM 1424 N N . VAL A 1 180 ? 11.140 7.638 -18.105 1.00 84.38 180 VAL A N 1
ATOM 1425 C CA . VAL A 1 180 ? 12.564 7.834 -17.797 1.00 84.38 180 VAL A CA 1
ATOM 1426 C C . VAL A 1 180 ? 13.279 8.467 -18.987 1.00 84.38 180 VAL A C 1
ATOM 1428 O O . VAL A 1 180 ? 14.001 9.443 -18.802 1.00 84.38 180 VAL A O 1
ATOM 1431 N N . ALA A 1 181 ? 13.031 7.979 -20.206 1.00 89.06 181 ALA A N 1
ATOM 1432 C CA . ALA A 1 181 ? 13.605 8.558 -21.419 1.00 89.06 181 ALA A CA 1
ATOM 1433 C C . ALA A 1 181 ? 13.188 10.028 -21.608 1.00 89.06 181 ALA A C 1
ATOM 1435 O O . ALA A 1 181 ? 14.029 10.884 -21.876 1.00 89.06 181 ALA A O 1
ATOM 1436 N N . ALA A 1 182 ? 11.904 10.342 -21.406 1.00 87.88 182 ALA A N 1
ATOM 1437 C CA . ALA A 1 182 ? 11.413 11.718 -21.462 1.00 87.88 182 ALA A CA 1
ATOM 1438 C C . ALA A 1 182 ? 12.002 12.599 -20.346 1.00 87.88 182 ALA A C 1
ATOM 1440 O O . ALA A 1 182 ? 12.323 13.761 -20.585 1.00 87.88 182 ALA A O 1
ATOM 1441 N N . GLY A 1 183 ? 12.155 12.052 -19.136 1.00 82.88 183 GLY A N 1
ATOM 1442 C CA . GLY A 1 183 ? 12.750 12.746 -17.996 1.00 82.88 183 GLY A CA 1
ATOM 1443 C C . GLY A 1 183 ? 14.205 13.144 -18.238 1.00 82.88 183 GLY A C 1
ATOM 1444 O O . GLY A 1 183 ? 14.563 14.281 -17.950 1.00 82.88 183 GLY A O 1
ATOM 1445 N N . ILE A 1 184 ? 15.007 12.252 -18.829 1.00 83.88 184 ILE A N 1
ATOM 1446 C CA . ILE A 1 184 ? 16.396 12.538 -19.225 1.00 83.88 184 ILE A CA 1
ATOM 1447 C C . ILE A 1 184 ? 16.437 13.693 -20.232 1.00 83.88 184 ILE A C 1
ATOM 1449 O O . ILE A 1 184 ? 17.123 14.681 -19.993 1.00 83.88 184 ILE A O 1
ATOM 1453 N N . LEU A 1 185 ? 15.634 13.617 -21.300 1.00 85.38 185 LEU A N 1
ATOM 1454 C CA . LEU A 1 185 ? 15.600 14.643 -22.349 1.00 85.38 185 LEU A CA 1
ATOM 1455 C C . LEU A 1 185 ? 15.198 16.025 -21.811 1.00 85.38 185 LEU A C 1
ATOM 1457 O O . LEU A 1 185 ? 15.751 17.042 -22.221 1.00 85.38 185 LEU A O 1
ATOM 1461 N N . LEU A 1 186 ? 14.233 16.079 -20.889 1.00 80.25 186 LEU A N 1
ATOM 1462 C CA . LEU A 1 186 ? 13.851 17.330 -20.229 1.00 80.25 186 LEU A CA 1
ATOM 1463 C C . LEU A 1 186 ? 14.938 17.820 -19.267 1.00 80.25 186 LEU A C 1
ATOM 1465 O O . LEU A 1 186 ? 15.187 19.021 -19.205 1.00 80.25 186 LEU A O 1
ATOM 1469 N N . GLY A 1 187 ? 15.578 16.911 -18.532 1.00 76.00 187 GLY A N 1
ATOM 1470 C CA . GLY A 1 187 ? 16.679 17.229 -17.627 1.00 76.00 187 GLY A CA 1
ATOM 1471 C C . GLY A 1 187 ? 17.854 17.869 -18.362 1.00 76.00 187 GLY A C 1
ATOM 1472 O O . GLY A 1 187 ? 18.294 18.939 -17.966 1.00 76.00 187 GLY A O 1
ATOM 1473 N N . GLU A 1 188 ? 18.279 17.293 -19.486 1.00 77.38 188 GLU A N 1
ATOM 1474 C CA . GLU A 1 188 ? 19.336 17.852 -20.345 1.00 77.38 188 GLU A CA 1
ATOM 1475 C C . GLU A 1 188 ? 18.989 19.233 -20.921 1.00 77.38 188 GLU A C 1
ATOM 1477 O O . GLU A 1 188 ? 19.878 20.032 -21.204 1.00 77.38 188 GLU A O 1
ATOM 1482 N N . PHE A 1 189 ? 17.700 19.530 -21.108 1.00 77.81 189 PHE A N 1
ATOM 1483 C CA . PHE A 1 189 ? 17.256 20.814 -21.649 1.00 77.81 189 PHE A CA 1
ATOM 1484 C C . PHE A 1 189 ? 17.126 21.914 -20.584 1.00 77.81 189 PHE A C 1
ATOM 1486 O O . PHE A 1 189 ? 17.381 23.081 -20.879 1.00 77.81 189 PHE A O 1
ATOM 1493 N N . PHE A 1 190 ? 16.674 21.572 -19.371 1.00 67.38 190 PHE A N 1
ATOM 1494 C CA . PHE A 1 190 ? 16.313 22.549 -18.333 1.00 67.38 190 PHE A CA 1
ATOM 1495 C C . PHE A 1 190 ? 17.312 22.665 -17.178 1.00 67.38 190 PHE A C 1
ATOM 1497 O O . PHE A 1 190 ? 17.270 23.670 -16.468 1.00 67.38 190 PHE A O 1
ATOM 1504 N N . ALA A 1 191 ? 18.157 21.664 -16.940 1.00 66.50 191 ALA A N 1
ATOM 1505 C CA . ALA A 1 191 ? 19.102 21.690 -15.833 1.00 66.50 191 ALA A CA 1
ATOM 1506 C C . ALA A 1 191 ? 20.461 22.250 -16.278 1.00 66.50 191 ALA A C 1
ATOM 1508 O O . ALA A 1 191 ? 20.971 21.915 -17.343 1.00 66.50 191 ALA A O 1
ATOM 1509 N N . GLU A 1 192 ? 21.060 23.104 -15.440 1.00 60.78 192 GLU A N 1
ATOM 1510 C CA . GLU A 1 192 ? 22.463 23.522 -15.598 1.00 60.78 192 GLU A CA 1
ATOM 1511 C C . GLU A 1 192 ? 23.434 22.358 -15.318 1.00 60.78 192 GLU A C 1
ATOM 1513 O O . GLU A 1 192 ? 24.568 22.364 -15.792 1.00 60.78 192 GLU A O 1
ATOM 1518 N N . GLU A 1 193 ? 22.975 21.353 -14.563 1.00 65.25 193 GLU A N 1
ATOM 1519 C CA . GLU A 1 193 ? 23.676 20.099 -14.289 1.00 65.25 193 GLU A CA 1
ATOM 1520 C C . GLU A 1 193 ? 23.147 18.979 -15.199 1.00 65.25 193 GLU A C 1
ATOM 1522 O O . GLU A 1 193 ? 21.941 18.838 -15.394 1.00 65.25 193 GLU A O 1
ATOM 1527 N N . GLU A 1 194 ? 24.043 18.155 -15.742 1.00 70.75 194 GLU A N 1
ATOM 1528 C CA . GLU A 1 194 ? 23.691 17.054 -16.644 1.00 70.75 194 GLU A CA 1
ATOM 1529 C C . GLU A 1 194 ? 22.793 16.022 -15.931 1.00 70.75 194 GLU A C 1
ATOM 1531 O O . GLU A 1 194 ? 23.131 15.548 -14.852 1.00 70.75 194 GLU A O 1
ATOM 1536 N N . ALA A 1 195 ? 21.654 15.633 -16.516 1.00 69.38 195 ALA A N 1
ATOM 1537 C CA . ALA A 1 195 ? 20.806 14.565 -15.959 1.00 69.38 195 ALA A CA 1
ATOM 1538 C C . ALA A 1 195 ? 21.437 13.167 -16.117 1.00 69.38 195 ALA A C 1
ATOM 1540 O O . ALA A 1 195 ? 21.147 12.243 -15.347 1.00 69.38 195 ALA A O 1
ATOM 1541 N N . VAL A 1 196 ? 22.311 13.033 -17.115 1.00 74.12 196 VAL A N 1
ATOM 1542 C CA . VAL A 1 196 ? 23.099 11.845 -17.426 1.00 74.12 196 VAL A CA 1
ATOM 1543 C C . VAL A 1 196 ? 24.547 12.270 -17.595 1.00 74.12 196 VAL A C 1
ATOM 1545 O O . VAL A 1 196 ? 24.832 13.171 -18.376 1.00 74.12 196 VAL A O 1
ATOM 1548 N N . LYS A 1 197 ? 25.457 11.588 -16.907 1.00 80.25 197 LYS A N 1
ATOM 1549 C CA . LYS A 1 197 ? 26.896 11.792 -17.039 1.00 80.25 197 LYS A CA 1
ATOM 1550 C C . LYS A 1 197 ? 27.562 10.453 -17.308 1.00 80.25 197 LYS A C 1
ATOM 1552 O O . LYS A 1 197 ? 27.283 9.490 -16.607 1.00 80.25 197 LYS A O 1
ATOM 1557 N N . ASP A 1 198 ? 28.415 10.389 -18.329 1.00 81.25 198 ASP A N 1
ATOM 1558 C CA . ASP A 1 198 ? 29.090 9.149 -18.749 1.00 81.25 198 ASP A CA 1
ATOM 1559 C C . ASP A 1 198 ? 28.112 7.988 -19.0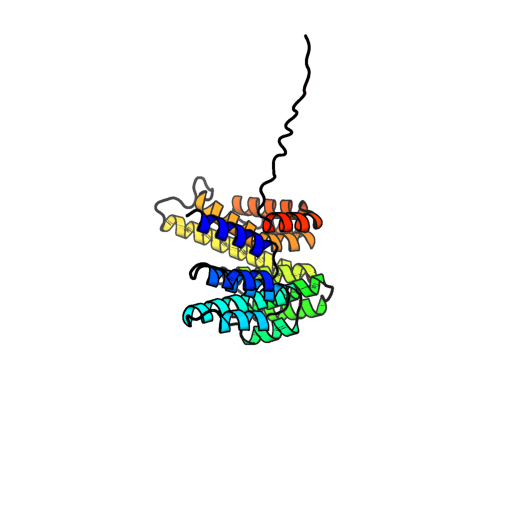54 1.00 81.25 198 ASP A C 1
ATOM 1561 O O . ASP A 1 198 ? 28.398 6.826 -18.787 1.00 81.25 198 ASP A O 1
ATOM 1565 N N . ASP A 1 199 ? 26.946 8.314 -19.629 1.00 79.19 199 ASP A N 1
ATOM 1566 C CA . ASP A 1 199 ? 25.810 7.398 -19.854 1.00 79.19 199 ASP A CA 1
ATOM 1567 C C . ASP A 1 199 ? 25.191 6.813 -18.567 1.00 79.19 199 ASP A C 1
ATOM 1569 O O . ASP A 1 199 ? 24.398 5.875 -18.629 1.00 79.19 199 ASP A O 1
ATOM 1573 N N . GLU A 1 200 ? 25.458 7.405 -17.401 1.00 78.00 200 GLU A N 1
ATOM 1574 C CA . GLU A 1 200 ? 24.854 7.031 -16.120 1.00 78.00 200 GLU A CA 1
ATOM 1575 C C . GLU A 1 200 ? 23.920 8.119 -15.576 1.00 78.00 200 GLU A C 1
ATOM 1577 O O . GLU A 1 200 ? 24.176 9.317 -15.709 1.00 78.00 200 GLU A O 1
ATOM 1582 N N . LEU A 1 201 ? 22.822 7.713 -14.932 1.00 79.88 201 LEU A N 1
ATOM 1583 C CA . LEU A 1 201 ? 21.948 8.644 -14.210 1.00 79.88 201 LEU A CA 1
ATOM 1584 C C . LEU A 1 201 ? 22.694 9.310 -13.049 1.00 79.88 201 LEU A C 1
ATOM 1586 O O . LEU A 1 201 ? 23.295 8.631 -12.214 1.00 79.88 201 LEU A O 1
ATOM 1590 N N . VAL A 1 202 ? 22.568 10.633 -12.917 1.00 80.69 202 VAL A N 1
ATOM 1591 C CA . VAL A 1 202 ? 23.162 11.338 -11.775 1.00 80.69 202 VAL A CA 1
ATOM 1592 C C . VAL A 1 202 ? 22.560 10.858 -10.451 1.00 80.69 202 VAL A C 1
ATOM 1594 O O . VAL A 1 202 ? 21.356 10.612 -10.331 1.00 80.69 202 VAL A O 1
ATOM 1597 N N . ILE A 1 203 ? 23.421 10.751 -9.431 1.00 73.62 203 ILE A N 1
ATOM 1598 C CA . ILE A 1 203 ? 23.136 10.160 -8.112 1.00 73.62 203 ILE A CA 1
ATOM 1599 C C . ILE A 1 203 ? 21.830 10.683 -7.502 1.00 73.62 203 ILE A C 1
ATOM 1601 O O . ILE A 1 203 ? 21.059 9.898 -6.956 1.00 73.62 203 ILE A O 1
ATOM 1605 N N . GLN A 1 204 ? 21.545 11.982 -7.610 1.00 74.94 204 GLN A N 1
ATOM 1606 C CA . GLN A 1 204 ? 20.335 12.567 -7.028 1.00 74.94 204 GLN A CA 1
ATOM 1607 C C . GLN A 1 204 ? 19.050 12.005 -7.659 1.00 74.94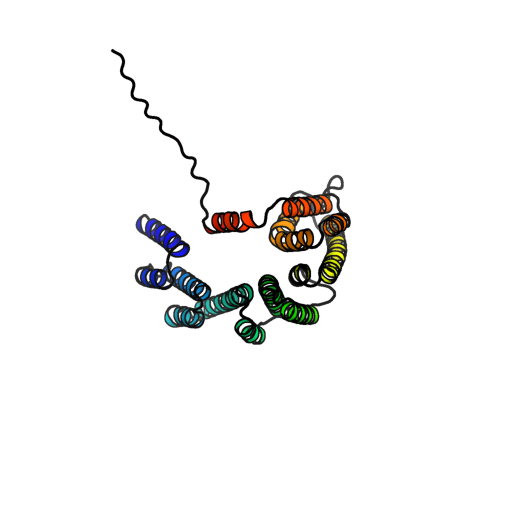 204 GLN A C 1
ATOM 1609 O O . GLN A 1 204 ? 18.107 11.658 -6.945 1.00 74.94 204 GLN A O 1
ATOM 1614 N N . MET A 1 205 ? 19.022 11.872 -8.988 1.00 70.00 205 MET A N 1
ATOM 1615 C CA . MET A 1 205 ? 17.900 11.269 -9.710 1.00 70.00 205 MET A CA 1
ATOM 1616 C C . MET A 1 205 ? 17.812 9.768 -9.413 1.00 70.00 205 MET A C 1
ATOM 1618 O O . MET A 1 205 ? 16.723 9.235 -9.197 1.00 70.00 205 MET A O 1
ATOM 1622 N N . PHE A 1 206 ? 18.959 9.094 -9.312 1.00 73.12 206 PHE A N 1
ATOM 1623 C CA . PHE A 1 206 ? 19.026 7.684 -8.945 1.00 73.12 206 PHE A CA 1
ATOM 1624 C C . PHE A 1 206 ? 18.464 7.409 -7.538 1.00 73.12 206 PHE A C 1
ATOM 1626 O O . PHE A 1 206 ? 17.651 6.500 -7.386 1.00 73.12 206 PHE A O 1
ATOM 1633 N N . ILE A 1 207 ? 18.809 8.213 -6.523 1.00 75.25 207 ILE A N 1
ATOM 1634 C CA . ILE A 1 207 ? 18.291 8.071 -5.147 1.00 75.25 207 ILE A CA 1
ATOM 1635 C C . ILE A 1 207 ? 16.762 8.175 -5.124 1.00 75.25 207 ILE A C 1
ATOM 1637 O O . ILE A 1 207 ? 16.095 7.322 -4.539 1.00 75.25 207 ILE A O 1
ATOM 1641 N N . GLN A 1 208 ? 16.190 9.162 -5.820 1.00 73.69 208 GLN A N 1
ATOM 1642 C CA . GLN A 1 208 ? 14.734 9.313 -5.905 1.00 73.69 208 GLN A CA 1
ATOM 1643 C C . GLN A 1 208 ? 14.059 8.095 -6.549 1.00 73.69 208 GLN A C 1
ATOM 1645 O O . GLN A 1 208 ? 12.982 7.672 -6.118 1.00 73.69 208 GLN A O 1
ATOM 1650 N N . MET A 1 209 ? 14.694 7.497 -7.561 1.00 72.31 209 MET A N 1
ATOM 1651 C CA . MET A 1 209 ? 14.202 6.261 -8.165 1.00 72.31 209 MET A CA 1
ATOM 1652 C C . MET A 1 209 ? 14.296 5.085 -7.192 1.00 72.31 209 MET A C 1
ATOM 1654 O O . MET A 1 209 ? 13.330 4.335 -7.074 1.00 72.31 209 MET A O 1
ATOM 1658 N N . VAL A 1 210 ? 15.408 4.930 -6.468 1.00 75.25 210 VAL A N 1
ATOM 1659 C CA . VAL A 1 210 ? 15.569 3.871 -5.458 1.00 75.25 210 VAL A CA 1
ATOM 1660 C C . VAL A 1 210 ? 14.461 3.940 -4.412 1.00 75.25 210 VAL A C 1
ATOM 1662 O O . VAL A 1 210 ? 13.817 2.920 -4.157 1.00 75.25 210 VAL A O 1
ATOM 1665 N N . ASP A 1 211 ? 14.191 5.125 -3.862 1.00 74.12 211 ASP A N 1
ATOM 1666 C CA . ASP A 1 211 ? 13.145 5.316 -2.854 1.00 74.12 211 ASP A CA 1
ATOM 1667 C C . ASP A 1 211 ? 11.764 4.932 -3.396 1.00 74.12 211 ASP A C 1
ATOM 1669 O O . ASP A 1 211 ? 11.032 4.167 -2.761 1.00 74.12 211 ASP A O 1
ATOM 1673 N N . MET A 1 212 ? 11.431 5.381 -4.611 1.00 71.31 212 MET A N 1
ATOM 1674 C CA . MET A 1 212 ? 10.187 5.003 -5.284 1.00 71.31 212 MET A CA 1
ATOM 1675 C C . MET A 1 212 ? 10.090 3.479 -5.474 1.00 71.31 212 MET A C 1
ATOM 1677 O O . MET A 1 212 ? 9.061 2.871 -5.179 1.00 71.31 212 MET A O 1
ATOM 1681 N N . PHE A 1 213 ? 11.157 2.832 -5.942 1.00 71.44 213 PHE A N 1
ATOM 1682 C CA . PHE A 1 213 ? 11.162 1.394 -6.204 1.00 71.44 213 PHE A CA 1
ATOM 1683 C C . PHE A 1 213 ? 11.057 0.556 -4.926 1.00 71.44 213 PHE A C 1
ATOM 1685 O O . PHE A 1 213 ? 10.267 -0.392 -4.879 1.00 71.44 213 PHE A O 1
ATOM 1692 N N . GLN A 1 214 ? 11.807 0.905 -3.881 1.00 72.88 214 GLN A N 1
ATOM 1693 C CA . GLN A 1 214 ? 11.815 0.144 -2.634 1.00 72.88 214 GLN A CA 1
ATOM 1694 C C . GLN A 1 214 ? 10.547 0.350 -1.812 1.00 72.88 214 GLN A C 1
ATOM 1696 O O . GLN A 1 214 ? 9.900 -0.628 -1.428 1.00 72.88 214 GLN A O 1
ATOM 1701 N N . VAL A 1 215 ? 10.192 1.605 -1.530 1.00 73.50 215 VAL A N 1
ATOM 1702 C CA . VAL A 1 215 ? 9.075 1.917 -0.630 1.00 73.50 215 VAL A CA 1
ATOM 1703 C C . VAL A 1 215 ? 7.752 1.553 -1.286 1.00 73.50 215 VAL A C 1
ATOM 1705 O O . VAL A 1 215 ? 6.841 1.071 -0.614 1.00 73.50 215 VAL A O 1
ATOM 1708 N N . GLN A 1 216 ? 7.651 1.764 -2.598 1.00 72.88 216 GLN A N 1
ATOM 1709 C CA . GLN A 1 216 ? 6.361 1.762 -3.263 1.00 72.88 216 GLN A CA 1
ATOM 1710 C C . GLN A 1 216 ? 6.047 0.479 -4.018 1.00 72.88 216 GLN A C 1
ATOM 1712 O O . GLN A 1 216 ? 4.922 0.001 -3.927 1.00 72.88 216 GLN A O 1
ATOM 1717 N N . TYR A 1 217 ? 7.032 -0.118 -4.690 1.00 81.44 217 TYR A N 1
ATOM 1718 C CA . TYR A 1 217 ? 6.810 -1.322 -5.497 1.00 81.44 217 TYR A CA 1
ATOM 1719 C C . TYR A 1 217 ? 7.350 -2.602 -4.857 1.00 81.44 217 TYR A C 1
ATOM 1721 O O . TYR A 1 217 ? 7.056 -3.695 -5.341 1.00 81.44 217 TYR A O 1
ATOM 1729 N N . GLY A 1 218 ? 8.100 -2.517 -3.753 1.00 84.06 218 GLY A N 1
ATOM 1730 C CA . GLY A 1 218 ? 8.711 -3.689 -3.118 1.00 84.06 218 GLY A CA 1
ATOM 1731 C C . GLY A 1 218 ? 7.697 -4.776 -2.734 1.00 84.06 218 GLY A C 1
ATOM 1732 O O . GLY A 1 218 ? 7.936 -5.965 -2.955 1.00 84.06 218 GLY A O 1
ATOM 1733 N N . ALA A 1 219 ? 6.527 -4.392 -2.212 1.00 85.06 219 ALA A N 1
ATOM 1734 C CA . ALA A 1 219 ? 5.467 -5.345 -1.876 1.00 85.06 219 ALA A CA 1
ATOM 1735 C C . ALA A 1 219 ? 4.852 -6.014 -3.119 1.00 85.06 219 ALA A C 1
ATOM 1737 O O . ALA A 1 219 ? 4.531 -7.206 -3.074 1.00 85.06 219 ALA A O 1
ATOM 1738 N N . ASP A 1 220 ? 4.731 -5.270 -4.218 1.00 88.25 220 ASP A N 1
ATOM 1739 C CA . ASP A 1 220 ? 4.151 -5.736 -5.478 1.00 88.25 220 ASP A CA 1
ATOM 1740 C C . ASP A 1 220 ? 5.103 -6.710 -6.172 1.00 88.25 220 ASP A C 1
ATOM 1742 O O . ASP A 1 220 ? 4.715 -7.835 -6.495 1.00 88.25 220 ASP A O 1
ATOM 1746 N N . VAL A 1 221 ? 6.379 -6.328 -6.299 1.00 89.56 221 VAL A N 1
ATOM 1747 C CA . VAL A 1 221 ? 7.448 -7.189 -6.824 1.00 89.56 221 VAL A CA 1
ATOM 1748 C C . VAL A 1 221 ? 7.561 -8.455 -5.983 1.00 89.56 221 VAL A C 1
ATOM 1750 O O . VAL A 1 221 ? 7.674 -9.544 -6.538 1.00 89.56 221 VAL A O 1
ATOM 1753 N N . SER A 1 222 ? 7.448 -8.360 -4.656 1.00 90.94 222 SER A N 1
ATOM 1754 C CA . SER A 1 222 ? 7.458 -9.533 -3.777 1.00 90.94 222 SER A CA 1
ATOM 1755 C C . SER A 1 222 ? 6.262 -10.463 -4.004 1.00 90.94 222 SER A C 1
ATOM 1757 O O . SER A 1 222 ? 6.409 -11.685 -3.945 1.00 90.94 222 SER A O 1
ATOM 1759 N N . ALA A 1 223 ? 5.066 -9.929 -4.265 1.00 91.25 223 ALA A N 1
ATOM 1760 C CA . ALA A 1 223 ? 3.901 -10.747 -4.604 1.00 91.25 223 ALA A CA 1
ATOM 1761 C C . ALA A 1 223 ? 4.070 -11.445 -5.964 1.00 91.25 223 ALA A C 1
ATOM 1763 O O . ALA A 1 223 ? 3.884 -12.656 -6.053 1.00 91.25 223 ALA A O 1
ATOM 1764 N N . LEU A 1 224 ? 4.508 -10.707 -6.985 1.00 93.25 224 LEU A N 1
ATOM 1765 C CA . LEU A 1 224 ? 4.779 -11.218 -8.332 1.00 93.25 224 LEU A CA 1
ATOM 1766 C C . LEU A 1 224 ? 5.892 -12.273 -8.348 1.00 93.25 224 LEU A C 1
ATOM 1768 O O . LEU A 1 224 ? 5.728 -13.334 -8.943 1.00 93.25 224 LEU A O 1
ATOM 1772 N N . THR A 1 225 ? 6.983 -12.028 -7.620 1.00 95.00 225 THR A N 1
ATOM 1773 C CA . THR A 1 225 ? 8.119 -12.956 -7.501 1.00 95.00 225 THR A CA 1
ATOM 1774 C C . THR A 1 225 ? 7.684 -14.296 -6.908 1.00 95.00 225 THR A C 1
ATOM 1776 O O . THR A 1 225 ? 8.155 -15.345 -7.338 1.00 95.00 225 THR A O 1
ATOM 1779 N N . ARG A 1 226 ? 6.763 -14.273 -5.936 1.00 92.56 226 ARG A N 1
ATOM 1780 C CA . ARG A 1 226 ? 6.188 -15.488 -5.338 1.00 92.56 226 ARG A CA 1
ATOM 1781 C C . ARG A 1 226 ? 5.217 -16.203 -6.272 1.00 92.56 226 ARG A C 1
ATOM 1783 O O . ARG A 1 226 ? 5.131 -17.424 -6.210 1.00 92.56 226 ARG A O 1
ATOM 1790 N N . ALA A 1 227 ? 4.496 -15.460 -7.108 1.00 94.19 227 ALA A N 1
ATOM 1791 C CA . ALA A 1 227 ? 3.590 -16.032 -8.095 1.00 94.19 227 ALA A CA 1
ATOM 1792 C C . ALA A 1 227 ? 4.354 -16.697 -9.256 1.00 94.19 227 ALA A C 1
ATOM 1794 O O . ALA A 1 227 ? 4.017 -17.811 -9.645 1.00 94.19 227 ALA A O 1
ATOM 1795 N N . ASP A 1 228 ? 5.387 -16.034 -9.785 1.00 96.06 228 ASP A N 1
ATOM 1796 C CA . ASP A 1 228 ? 6.276 -16.559 -10.826 1.00 96.06 228 ASP A CA 1
ATOM 1797 C C . ASP A 1 228 ? 7.622 -15.808 -10.818 1.00 96.06 228 ASP A C 1
ATOM 1799 O O . ASP A 1 228 ? 7.773 -14.706 -11.365 1.00 96.06 228 ASP A O 1
ATOM 1803 N N . PHE A 1 229 ? 8.629 -16.419 -10.189 1.00 95.44 229 PHE A N 1
ATOM 1804 C CA . PHE A 1 229 ? 9.976 -15.854 -10.091 1.00 95.44 229 PHE A CA 1
ATOM 1805 C C . PHE A 1 229 ? 10.609 -15.633 -11.469 1.00 95.44 229 PHE A C 1
ATOM 1807 O O . PHE A 1 229 ? 11.204 -14.583 -11.721 1.00 95.44 229 PHE A O 1
ATOM 1814 N N . ALA A 1 230 ? 10.484 -16.610 -12.373 1.00 96.56 230 ALA A N 1
ATOM 1815 C CA . ALA A 1 230 ? 11.145 -16.569 -13.671 1.00 96.56 230 ALA A CA 1
ATOM 1816 C C . ALA A 1 230 ? 10.574 -15.442 -14.535 1.00 96.56 230 ALA A C 1
ATOM 1818 O O . ALA A 1 230 ? 11.335 -14.665 -15.118 1.00 96.56 230 ALA A O 1
ATOM 1819 N N . ARG A 1 231 ? 9.244 -15.302 -14.567 1.00 97.00 231 ARG A N 1
ATOM 1820 C CA . ARG A 1 231 ? 8.588 -14.219 -15.299 1.00 97.00 231 ARG A CA 1
ATOM 1821 C C . ARG A 1 231 ? 8.862 -12.856 -14.678 1.00 97.00 231 ARG A C 1
ATOM 1823 O O . ARG A 1 231 ? 9.116 -11.913 -15.420 1.00 97.00 231 ARG A O 1
ATOM 1830 N N . THR A 1 232 ? 8.909 -12.750 -13.349 1.00 96.00 232 THR A N 1
ATOM 1831 C CA . THR A 1 232 ? 9.258 -11.484 -12.678 1.00 96.00 232 THR A CA 1
ATOM 1832 C C . THR A 1 232 ? 10.696 -11.064 -12.980 1.00 96.00 232 THR A C 1
ATOM 1834 O O . THR A 1 232 ? 10.943 -9.906 -13.315 1.00 96.00 232 THR A O 1
ATOM 1837 N N . ARG A 1 233 ? 11.646 -12.007 -12.956 1.00 96.25 233 ARG A N 1
ATOM 1838 C CA . ARG A 1 233 ? 13.029 -11.755 -13.379 1.00 96.25 233 ARG A CA 1
ATOM 1839 C C . ARG A 1 233 ? 13.083 -11.290 -14.834 1.00 96.25 233 ARG A C 1
ATOM 1841 O O . ARG A 1 233 ? 13.726 -10.290 -15.123 1.00 96.25 233 ARG A O 1
ATOM 1848 N N . ASN A 1 234 ? 12.389 -11.978 -15.741 1.00 96.94 234 ASN A N 1
ATOM 1849 C CA . ASN A 1 234 ? 12.358 -11.599 -17.155 1.00 96.94 234 ASN A CA 1
ATOM 1850 C C . ASN A 1 234 ? 11.688 -10.230 -17.374 1.00 96.94 234 ASN A C 1
ATOM 1852 O O . ASN A 1 234 ? 12.090 -9.494 -18.268 1.00 96.94 234 ASN A O 1
ATOM 1856 N N . ALA A 1 235 ? 10.700 -9.858 -16.557 1.00 95.19 235 ALA A N 1
ATOM 1857 C CA . ALA A 1 235 ? 10.115 -8.523 -16.585 1.00 95.19 235 ALA A CA 1
ATOM 1858 C C . ALA A 1 235 ? 11.146 -7.459 -16.172 1.00 95.19 235 ALA A C 1
ATOM 1860 O O . ALA A 1 235 ? 11.273 -6.448 -16.856 1.00 95.19 235 ALA A O 1
ATOM 1861 N N . ALA A 1 236 ? 11.948 -7.713 -15.132 1.00 95.06 236 ALA A N 1
ATOM 1862 C CA . ALA A 1 236 ? 13.029 -6.810 -14.732 1.00 95.06 236 ALA A CA 1
ATOM 1863 C C . ALA A 1 236 ? 14.049 -6.567 -15.862 1.00 95.06 236 ALA A C 1
ATOM 1865 O O . ALA A 1 236 ? 14.554 -5.457 -15.995 1.00 95.06 236 ALA A O 1
ATOM 1866 N N . GLU A 1 237 ? 14.306 -7.555 -16.726 1.00 96.75 237 GLU A N 1
ATOM 1867 C CA . GLU A 1 237 ? 15.191 -7.397 -17.894 1.00 96.75 237 GLU A CA 1
ATOM 1868 C C . GLU A 1 237 ? 14.696 -6.366 -18.918 1.00 96.75 237 GLU A C 1
ATOM 1870 O O . GLU A 1 237 ? 15.501 -5.803 -19.659 1.00 96.75 237 GLU A O 1
ATOM 1875 N N . ARG A 1 238 ? 13.387 -6.085 -18.952 1.00 96.50 238 ARG A N 1
ATOM 1876 C CA . ARG A 1 238 ? 12.766 -5.175 -19.928 1.00 96.50 238 ARG A CA 1
ATOM 1877 C C . ARG A 1 238 ? 13.015 -3.695 -19.640 1.00 96.50 238 ARG A C 1
ATOM 1879 O O . ARG A 1 238 ? 12.705 -2.861 -20.491 1.00 96.50 238 ARG A O 1
ATOM 1886 N N . PHE A 1 239 ? 13.556 -3.344 -18.474 1.00 95.31 239 PHE A N 1
ATOM 1887 C CA . PHE A 1 239 ? 13.982 -1.969 -18.224 1.00 95.31 239 PHE A CA 1
ATOM 1888 C C . PHE A 1 239 ? 15.126 -1.595 -19.170 1.00 95.31 239 PHE A C 1
ATOM 1890 O O . PHE A 1 239 ? 16.094 -2.345 -19.317 1.00 95.31 239 PHE A O 1
ATOM 1897 N N . GLN A 1 240 ? 15.012 -0.442 -19.829 1.00 94.44 240 GLN A N 1
ATOM 1898 C CA . GLN A 1 240 ? 15.963 -0.019 -20.861 1.00 94.44 240 GLN A CA 1
ATOM 1899 C C . GLN A 1 240 ? 17.275 0.498 -20.259 1.00 94.44 240 GLN A C 1
ATOM 1901 O O . GLN A 1 240 ? 18.351 0.145 -20.744 1.00 94.44 240 GLN A O 1
ATOM 1906 N N . ARG A 1 241 ? 17.192 1.260 -19.163 1.00 90.38 241 ARG A N 1
ATOM 1907 C CA . ARG A 1 241 ? 18.352 1.823 -18.458 1.00 90.38 241 ARG A CA 1
ATOM 1908 C C . ARG A 1 241 ? 19.033 0.768 -17.565 1.00 90.38 241 ARG A C 1
ATOM 1910 O O . ARG A 1 241 ? 18.329 0.116 -16.780 1.00 90.38 241 ARG A O 1
ATOM 1917 N N . PRO A 1 242 ? 20.362 0.559 -17.669 1.00 91.19 242 PRO A N 1
ATOM 1918 C CA . PRO A 1 242 ? 21.082 -0.466 -16.904 1.00 91.19 242 PRO A CA 1
ATOM 1919 C C . PRO A 1 242 ? 20.896 -0.372 -15.384 1.00 91.19 242 PRO A C 1
ATOM 1921 O O . PRO A 1 242 ? 20.746 -1.395 -14.719 1.00 91.19 242 PRO A O 1
ATOM 1924 N N . GLU A 1 243 ? 20.850 0.840 -14.844 1.00 88.06 243 GLU A N 1
ATOM 1925 C CA . GLU A 1 243 ? 20.738 1.144 -13.418 1.00 88.06 243 GLU A CA 1
ATOM 1926 C C . GLU A 1 243 ? 19.351 0.759 -12.891 1.00 88.06 243 GLU A C 1
ATOM 1928 O O . GLU A 1 243 ? 19.222 0.091 -11.864 1.00 88.06 243 GLU A O 1
ATOM 1933 N N . VAL A 1 244 ? 18.298 1.087 -13.647 1.00 89.50 244 VAL A N 1
ATOM 1934 C CA . VAL A 1 244 ? 16.913 0.706 -13.321 1.00 89.50 244 VAL A CA 1
ATOM 1935 C C . VAL A 1 244 ? 16.739 -0.810 -13.409 1.00 89.50 244 VAL A C 1
ATOM 1937 O O . VAL A 1 244 ? 16.138 -1.424 -12.526 1.00 89.50 244 VAL A O 1
ATOM 1940 N N . ARG A 1 245 ? 17.325 -1.437 -14.436 1.00 93.50 245 ARG A N 1
ATOM 1941 C CA . ARG A 1 245 ? 17.353 -2.899 -14.583 1.00 93.50 245 ARG A CA 1
ATOM 1942 C C . ARG A 1 245 ? 18.050 -3.563 -13.395 1.00 93.50 245 ARG A C 1
ATOM 1944 O O . ARG A 1 245 ? 17.548 -4.555 -12.866 1.00 93.50 245 ARG A O 1
ATOM 1951 N N . LEU A 1 246 ? 19.186 -3.023 -12.951 1.00 91.62 246 LEU A N 1
ATOM 1952 C CA . LEU A 1 246 ? 19.929 -3.526 -11.796 1.00 91.62 246 LEU A CA 1
ATOM 1953 C C . LEU A 1 246 ? 19.104 -3.425 -10.505 1.00 91.62 246 LEU A C 1
ATOM 1955 O O . LEU A 1 246 ? 19.016 -4.409 -9.771 1.00 91.62 246 LEU A O 1
ATOM 1959 N N . LEU A 1 247 ? 18.448 -2.286 -10.261 1.00 89.56 247 LEU A N 1
ATOM 1960 C CA . LEU A 1 247 ? 17.557 -2.103 -9.110 1.00 89.56 247 LEU A CA 1
ATOM 1961 C C . LEU A 1 247 ? 16.384 -3.084 -9.123 1.00 89.56 247 LEU A C 1
ATOM 1963 O O . LEU A 1 247 ? 16.090 -3.712 -8.105 1.00 89.56 247 LEU A O 1
ATOM 1967 N N . ALA A 1 248 ? 15.742 -3.264 -10.278 1.00 91.56 248 ALA A N 1
ATOM 1968 C CA . ALA A 1 248 ? 14.648 -4.214 -10.426 1.00 91.56 248 ALA A CA 1
ATOM 1969 C C . ALA A 1 248 ? 15.110 -5.651 -10.133 1.00 91.56 248 ALA A C 1
ATOM 1971 O O . ALA A 1 248 ? 14.466 -6.360 -9.361 1.00 91.56 248 ALA A O 1
ATOM 1972 N N . ARG A 1 249 ? 16.264 -6.074 -10.669 1.00 93.25 249 ARG A N 1
ATOM 1973 C CA . ARG A 1 249 ? 16.861 -7.387 -10.361 1.00 93.25 249 ARG A CA 1
ATOM 1974 C C . ARG A 1 249 ? 17.167 -7.547 -8.874 1.00 93.25 249 ARG A C 1
ATOM 1976 O O . ARG A 1 249 ? 16.884 -8.605 -8.316 1.00 93.25 249 ARG A O 1
ATOM 1983 N N . LEU A 1 250 ? 17.718 -6.514 -8.234 1.00 91.69 250 LEU A N 1
ATOM 1984 C CA . LEU A 1 250 ? 18.014 -6.530 -6.803 1.00 91.69 250 LEU A CA 1
ATOM 1985 C C . LEU A 1 250 ? 16.735 -6.715 -5.979 1.00 91.69 250 LEU A C 1
ATOM 1987 O O . LEU A 1 250 ? 16.714 -7.549 -5.079 1.00 91.69 250 LEU A O 1
ATOM 1991 N N . LEU A 1 251 ? 15.654 -6.009 -6.319 1.00 89.75 251 LEU A N 1
ATOM 1992 C CA . LEU A 1 251 ? 14.355 -6.168 -5.660 1.00 89.75 251 LEU A CA 1
ATOM 1993 C C . LEU A 1 251 ? 13.766 -7.569 -5.839 1.00 89.75 251 LEU A C 1
ATOM 1995 O O . LEU A 1 251 ? 13.216 -8.125 -4.886 1.00 89.75 251 LEU A O 1
ATOM 1999 N N . VAL A 1 252 ? 13.896 -8.161 -7.030 1.00 93.00 252 VAL A N 1
ATOM 2000 C CA . VAL A 1 252 ? 13.473 -9.549 -7.282 1.00 93.00 252 VAL A CA 1
ATOM 2001 C C . VAL A 1 252 ? 14.301 -10.524 -6.443 1.00 93.00 252 VAL A C 1
ATOM 2003 O O . VAL A 1 252 ? 13.739 -11.403 -5.792 1.00 93.00 252 VAL A O 1
ATOM 2006 N N . ALA A 1 253 ? 15.624 -10.347 -6.397 1.00 93.00 253 ALA A N 1
ATOM 2007 C CA . ALA A 1 253 ? 16.511 -11.180 -5.591 1.00 93.00 253 ALA A CA 1
ATOM 2008 C C . ALA A 1 253 ? 16.190 -11.066 -4.092 1.00 93.00 253 ALA A C 1
ATOM 2010 O O . ALA A 1 253 ? 15.982 -12.082 -3.435 1.00 93.00 253 ALA A O 1
ATOM 2011 N N . GLN A 1 254 ? 16.063 -9.847 -3.559 1.00 90.44 254 GLN A N 1
ATOM 2012 C CA . GLN A 1 254 ? 15.657 -9.609 -2.169 1.00 90.44 254 GLN A CA 1
ATOM 2013 C C . GLN A 1 254 ? 14.301 -10.253 -1.869 1.00 90.44 254 GLN A C 1
ATOM 2015 O O . GLN A 1 254 ? 14.148 -10.941 -0.865 1.00 90.44 254 GLN A O 1
ATOM 2020 N N . SER A 1 255 ? 13.330 -10.097 -2.769 1.00 89.88 255 SER A N 1
ATOM 2021 C CA . SER A 1 255 ? 11.998 -10.688 -2.620 1.00 89.88 255 SER A CA 1
ATOM 2022 C C . SER A 1 255 ? 12.005 -12.215 -2.580 1.00 89.88 255 SER A C 1
ATOM 2024 O O . SER A 1 255 ? 11.141 -12.798 -1.929 1.00 89.88 255 SER A O 1
ATOM 2026 N N . ALA A 1 256 ? 12.943 -12.856 -3.279 1.00 89.19 256 ALA A N 1
ATOM 2027 C CA . ALA A 1 256 ? 13.109 -14.306 -3.270 1.00 89.19 256 ALA A CA 1
ATOM 2028 C C . ALA A 1 256 ? 13.858 -14.814 -2.026 1.00 89.19 256 ALA A C 1
ATOM 2030 O O . ALA A 1 256 ? 13.646 -15.950 -1.607 1.00 89.19 256 ALA A O 1
ATOM 2031 N N . LEU A 1 257 ? 14.730 -13.984 -1.446 1.00 87.56 257 LEU A N 1
ATOM 2032 C CA . LEU A 1 257 ? 15.546 -14.334 -0.282 1.00 87.56 257 LEU A CA 1
ATOM 2033 C C . LEU A 1 257 ? 14.832 -14.074 1.053 1.00 87.56 257 LEU A C 1
ATOM 2035 O O . LEU A 1 257 ? 15.058 -14.818 2.005 1.00 87.56 257 LEU A O 1
ATOM 2039 N N . ILE A 1 258 ? 13.961 -13.061 1.130 1.00 77.44 258 ILE A N 1
ATOM 2040 C CA . ILE A 1 258 ? 13.195 -12.741 2.344 1.00 77.44 258 ILE A CA 1
ATOM 2041 C C . ILE A 1 258 ? 12.111 -13.805 2.553 1.00 77.44 258 ILE A C 1
ATOM 2043 O O . ILE A 1 258 ? 11.131 -13.878 1.803 1.00 77.44 258 ILE A O 1
ATOM 2047 N N . LYS A 1 259 ? 12.260 -14.625 3.600 1.00 57.06 259 LYS A N 1
ATOM 2048 C CA . LYS A 1 259 ? 11.268 -15.649 3.957 1.00 57.06 259 LYS A CA 1
ATOM 2049 C C . LYS A 1 259 ? 9.999 -14.996 4.539 1.00 57.06 259 LYS A C 1
ATOM 2051 O O . LYS A 1 259 ? 10.098 -13.972 5.214 1.00 57.06 259 LYS A O 1
ATOM 2056 N N . PRO A 1 260 ? 8.797 -15.571 4.326 1.00 54.09 260 PRO A N 1
ATOM 2057 C CA . PRO A 1 260 ? 7.536 -15.010 4.828 1.00 54.09 260 PRO A CA 1
ATOM 2058 C C . PRO A 1 260 ? 7.511 -14.758 6.344 1.00 54.09 260 PRO A C 1
ATOM 2060 O O . PRO A 1 260 ? 6.903 -13.782 6.779 1.00 54.09 260 PRO A O 1
ATOM 2063 N N . ASP A 1 261 ? 8.198 -15.594 7.125 1.00 46.41 261 ASP A N 1
ATOM 2064 C CA . ASP A 1 261 ? 8.187 -15.528 8.591 1.00 46.41 261 ASP A CA 1
ATOM 2065 C C . ASP A 1 261 ? 9.039 -14.378 9.159 1.00 46.41 261 ASP A C 1
ATOM 2067 O O . ASP A 1 261 ? 8.693 -13.821 10.197 1.00 46.41 261 ASP A O 1
ATOM 2071 N N . GLU A 1 262 ? 10.053 -13.896 8.430 1.00 46.47 262 GLU A N 1
ATOM 2072 C CA . GLU A 1 262 ? 10.866 -12.741 8.852 1.00 46.47 262 GLU A CA 1
ATOM 2073 C C . GLU A 1 262 ? 10.112 -11.405 8.736 1.00 46.47 262 GLU A C 1
ATOM 2075 O O . GLU A 1 262 ? 10.530 -10.402 9.313 1.00 46.47 262 GLU A O 1
ATOM 2080 N N . LYS A 1 263 ? 8.966 -11.356 8.034 1.00 46.94 263 LYS A N 1
ATOM 2081 C CA . LYS A 1 263 ? 8.121 -10.147 7.989 1.00 46.94 263 LYS A CA 1
ATOM 2082 C C . LYS A 1 263 ? 7.369 -9.900 9.296 1.00 46.94 263 LYS A C 1
ATOM 2084 O O . LYS A 1 263 ? 7.112 -8.735 9.600 1.00 46.94 263 LYS A O 1
ATOM 2089 N N . LYS A 1 264 ? 7.025 -10.933 10.078 1.00 39.75 264 LYS A N 1
ATOM 2090 C CA . LYS A 1 264 ? 6.433 -10.727 11.415 1.00 39.75 264 LYS A CA 1
ATOM 2091 C C . LYS A 1 264 ? 7.442 -10.082 12.359 1.00 39.75 264 LYS A C 1
ATOM 2093 O O . LYS A 1 264 ? 7.095 -9.116 13.030 1.00 39.75 264 LYS A O 1
ATOM 2098 N N . ASP A 1 265 ? 8.694 -10.518 12.296 1.00 35.78 265 ASP A N 1
ATOM 2099 C CA . ASP A 1 265 ? 9.745 -9.993 13.163 1.00 35.78 265 ASP A CA 1
ATOM 2100 C C . ASP A 1 265 ? 10.234 -8.617 12.691 1.00 35.78 265 ASP A C 1
ATOM 2102 O O . ASP A 1 265 ? 10.312 -7.693 13.490 1.00 35.78 265 ASP A O 1
ATOM 2106 N N . ALA A 1 266 ? 10.429 -8.397 11.386 1.00 35.88 266 ALA A N 1
ATOM 2107 C CA . ALA A 1 266 ? 10.861 -7.095 10.864 1.00 35.88 266 ALA A CA 1
ATOM 2108 C C . ALA A 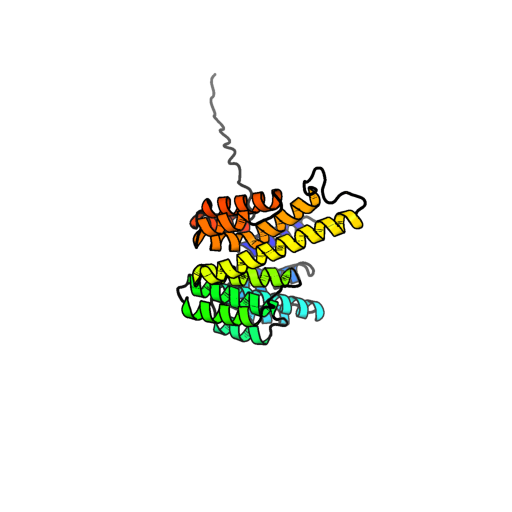1 266 ? 9.777 -6.000 10.946 1.00 35.88 266 ALA A C 1
ATOM 2110 O O . ALA A 1 266 ? 10.106 -4.820 11.090 1.00 35.88 266 ALA A O 1
ATOM 2111 N N . SER A 1 267 ? 8.489 -6.362 10.861 1.00 37.28 267 SER A N 1
ATOM 2112 C CA . SER A 1 267 ? 7.383 -5.422 11.105 1.00 37.28 267 SER A CA 1
ATOM 2113 C C . SER A 1 267 ? 7.203 -5.132 12.594 1.00 37.28 267 SER A C 1
ATOM 2115 O O . SER A 1 267 ? 6.938 -3.983 12.935 1.00 37.28 267 SER A O 1
ATOM 2117 N N . ALA A 1 268 ? 7.465 -6.103 13.477 1.00 35.28 268 ALA A N 1
ATOM 2118 C CA . ALA A 1 268 ? 7.574 -5.858 14.910 1.00 35.28 268 ALA A CA 1
ATOM 2119 C C . ALA A 1 268 ? 8.769 -4.948 15.235 1.00 35.28 268 ALA A C 1
ATOM 2121 O O . ALA A 1 268 ? 8.601 -4.011 16.004 1.00 35.28 268 ALA A O 1
ATOM 2122 N N . THR A 1 269 ? 9.940 -5.119 14.607 1.00 31.94 269 THR A N 1
ATOM 2123 C CA . THR A 1 269 ? 11.122 -4.265 14.847 1.00 31.94 269 THR A CA 1
ATOM 2124 C C . THR A 1 269 ? 10.965 -2.853 14.270 1.00 31.94 269 THR A C 1
ATOM 2126 O O . THR A 1 269 ? 11.342 -1.879 14.918 1.00 31.94 269 THR A O 1
ATOM 2129 N N . LYS A 1 270 ? 10.340 -2.691 13.092 1.00 35.03 270 LYS A N 1
ATOM 2130 C CA . LYS A 1 270 ? 10.005 -1.357 12.553 1.00 35.03 270 LYS A CA 1
ATOM 2131 C C . LYS A 1 270 ? 8.853 -0.674 13.296 1.00 35.03 270 LYS A C 1
ATOM 2133 O O . LYS A 1 270 ? 8.848 0.550 13.366 1.00 35.03 270 LYS A O 1
ATOM 2138 N N . ALA A 1 271 ? 7.918 -1.430 13.875 1.00 33.12 271 ALA A N 1
ATOM 2139 C CA . ALA A 1 271 ? 6.870 -0.888 14.742 1.00 33.12 271 ALA A CA 1
ATOM 2140 C C . ALA A 1 271 ? 7.357 -0.590 16.174 1.00 33.12 271 ALA A C 1
ATOM 2142 O O . ALA A 1 271 ? 6.705 0.176 16.876 1.00 33.12 271 ALA A O 1
ATOM 2143 N N . THR A 1 272 ? 8.494 -1.153 16.608 1.00 35.16 272 THR A N 1
ATOM 2144 C CA . THR A 1 272 ? 9.053 -0.953 17.962 1.00 35.16 272 THR A CA 1
ATOM 2145 C C . THR A 1 272 ? 10.264 -0.030 18.026 1.00 35.16 272 THR A C 1
ATOM 2147 O O . THR A 1 272 ? 10.728 0.242 19.126 1.00 35.16 272 THR A O 1
ATOM 2150 N N . GLY A 1 273 ? 10.778 0.489 16.903 1.00 32.41 273 GLY A N 1
ATOM 2151 C CA . GLY A 1 273 ? 11.755 1.589 16.895 1.00 32.41 273 GLY A CA 1
ATOM 2152 C C . GLY A 1 273 ? 12.988 1.404 17.795 1.00 32.41 273 GLY A C 1
ATOM 2153 O O . GLY A 1 273 ? 13.601 2.394 18.190 1.00 32.41 273 GLY A O 1
ATOM 2154 N N . ALA A 1 274 ? 13.352 0.170 18.146 1.00 29.34 274 ALA A N 1
ATOM 2155 C CA . ALA A 1 274 ? 14.459 -0.103 19.047 1.00 29.34 274 ALA A CA 1
ATOM 2156 C C . ALA A 1 274 ? 15.730 -0.383 18.228 1.00 29.34 274 ALA A C 1
ATOM 2158 O O . ALA A 1 274 ? 15.733 -1.316 17.418 1.00 29.34 274 ALA A O 1
ATOM 2159 N N . PRO A 1 275 ? 16.830 0.370 18.415 1.00 28.41 275 PRO A N 1
ATOM 2160 C CA . PRO A 1 275 ? 18.136 -0.105 17.981 1.00 28.41 275 PRO A CA 1
ATOM 2161 C C . PRO A 1 275 ? 18.516 -1.353 18.798 1.00 28.41 275 PRO A C 1
ATOM 2163 O O . PRO A 1 275 ? 18.085 -1.488 19.948 1.00 28.41 275 PRO A O 1
ATOM 2166 N N . PRO A 1 276 ? 19.327 -2.271 18.244 1.00 29.11 276 PRO A N 1
ATOM 2167 C CA . PRO A 1 276 ? 19.782 -3.434 18.989 1.00 29.11 276 PRO A CA 1
ATOM 2168 C C . PRO A 1 276 ? 20.590 -2.957 20.200 1.00 29.11 276 PRO A C 1
ATOM 2170 O O . PRO A 1 276 ? 21.616 -2.290 20.057 1.00 29.11 276 PRO A O 1
ATOM 2173 N N . VAL A 1 277 ? 20.116 -3.289 21.401 1.00 33.84 277 VAL A N 1
ATOM 2174 C CA . VAL A 1 277 ? 20.875 -3.096 22.637 1.00 33.84 277 VAL A CA 1
ATOM 2175 C C . VAL A 1 277 ? 22.082 -4.022 22.558 1.00 33.84 277 VAL A C 1
ATOM 2177 O O . VAL A 1 277 ? 21.963 -5.235 22.724 1.00 33.84 277 VAL A O 1
ATOM 2180 N N . ALA A 1 278 ? 23.249 -3.449 22.275 1.00 30.53 278 ALA A N 1
ATOM 2181 C CA . ALA A 1 278 ? 24.515 -4.134 22.450 1.00 30.53 278 ALA A CA 1
ATOM 2182 C C . ALA A 1 278 ? 24.634 -4.517 23.929 1.00 30.53 278 ALA A C 1
ATOM 2184 O O . ALA A 1 278 ? 24.789 -3.660 24.799 1.00 30.53 278 ALA A O 1
ATOM 2185 N N . THR A 1 279 ? 24.521 -5.809 24.221 1.00 31.05 279 THR A N 1
ATOM 2186 C CA . THR A 1 279 ? 24.783 -6.359 25.546 1.00 31.05 279 THR A CA 1
ATOM 2187 C C . THR A 1 279 ? 26.281 -6.220 25.814 1.00 31.05 279 THR A C 1
ATOM 2189 O O . THR A 1 279 ? 27.075 -7.079 25.440 1.00 31.05 279 THR A O 1
ATOM 2192 N N . GLN A 1 280 ? 26.696 -5.104 26.415 1.00 29.89 280 GLN A N 1
ATOM 2193 C CA . GLN A 1 280 ? 28.010 -5.014 27.040 1.00 29.89 280 GLN A CA 1
ATOM 2194 C C . GLN A 1 280 ? 27.973 -5.884 28.296 1.00 29.89 280 GLN A C 1
ATOM 2196 O O . GLN A 1 280 ? 27.406 -5.509 29.319 1.00 29.89 280 GLN A O 1
ATOM 2201 N N . ALA A 1 281 ? 28.546 -7.080 28.187 1.00 31.56 281 ALA A N 1
ATOM 2202 C CA . ALA A 1 281 ? 28.880 -7.908 29.329 1.00 31.56 281 ALA A CA 1
ATOM 2203 C C . ALA A 1 281 ? 29.968 -7.190 30.143 1.00 31.56 281 ALA A C 1
ATOM 2205 O O . ALA A 1 281 ? 31.137 -7.165 29.762 1.00 31.56 281 ALA A O 1
ATOM 2206 N N . SER A 1 282 ? 29.574 -6.568 31.252 1.00 33.09 282 SER A N 1
ATOM 2207 C CA . SER A 1 282 ? 30.491 -6.165 32.313 1.00 33.09 282 SER A CA 1
ATOM 2208 C C . SER A 1 282 ? 30.879 -7.414 33.103 1.00 33.09 282 SER A C 1
ATOM 2210 O O . SER A 1 282 ? 30.189 -7.807 34.043 1.00 33.09 282 SER A O 1
ATOM 2212 N N . ASP A 1 283 ? 31.964 -8.052 32.679 1.00 34.91 283 ASP A N 1
ATOM 2213 C CA . ASP A 1 283 ? 32.634 -9.115 33.419 1.00 34.91 283 ASP A CA 1
ATOM 2214 C C . ASP A 1 283 ? 33.525 -8.473 34.495 1.00 34.91 283 ASP A C 1
ATOM 2216 O O . ASP A 1 283 ? 34.687 -8.135 34.268 1.00 34.91 283 ASP A O 1
ATOM 2220 N N . THR A 1 284 ? 32.956 -8.208 35.674 1.00 36.91 284 THR A N 1
ATOM 2221 C CA . THR A 1 284 ? 33.745 -7.889 36.871 1.00 36.91 284 THR A CA 1
ATOM 2222 C C . THR A 1 284 ? 34.269 -9.190 37.472 1.00 36.91 284 THR A C 1
ATOM 2224 O O . THR A 1 284 ? 33.725 -9.711 38.448 1.00 36.91 284 THR A O 1
ATOM 2227 N N . GLY A 1 285 ? 35.337 -9.709 36.869 1.00 32.25 285 GLY A N 1
ATOM 2228 C CA . GLY A 1 285 ? 36.158 -10.785 37.408 1.00 32.25 285 GLY A CA 1
ATOM 2229 C C . GLY A 1 285 ? 36.989 -10.291 38.591 1.00 32.25 285 GLY A C 1
ATOM 2230 O O . GLY A 1 285 ? 38.056 -9.704 38.431 1.00 32.25 285 GLY A O 1
ATOM 2231 N N . ASN A 1 286 ? 36.474 -10.536 39.789 1.00 35.81 286 ASN A N 1
ATOM 2232 C CA . ASN A 1 286 ? 37.180 -10.424 41.056 1.00 35.81 286 ASN A CA 1
ATOM 2233 C C . ASN A 1 286 ? 38.231 -11.548 41.154 1.00 35.81 286 ASN A C 1
ATOM 2235 O O . ASN A 1 286 ? 37.860 -12.710 41.308 1.00 35.81 286 ASN A O 1
ATOM 2239 N N . VAL A 1 287 ? 39.525 -11.220 41.085 1.00 38.59 287 VAL A N 1
ATOM 2240 C CA . VAL A 1 287 ? 40.608 -12.119 41.520 1.00 38.59 287 VAL A CA 1
ATOM 2241 C C . VAL A 1 287 ? 41.615 -11.318 42.336 1.00 38.59 287 VAL A C 1
ATOM 2243 O O . VAL A 1 287 ? 42.413 -10.547 41.809 1.00 38.59 287 VAL A O 1
ATOM 2246 N N . ALA A 1 288 ? 41.557 -11.528 43.648 1.00 39.88 288 ALA A N 1
ATOM 2247 C CA . ALA A 1 288 ? 42.623 -11.207 44.579 1.00 39.88 288 ALA A CA 1
ATOM 2248 C C . ALA A 1 288 ? 43.783 -12.195 44.403 1.00 39.88 288 ALA A C 1
ATOM 2250 O O . ALA A 1 288 ? 43.544 -13.397 44.298 1.00 39.88 288 ALA A O 1
ATOM 2251 N N . GLN A 1 289 ? 45.017 -11.702 44.474 1.00 36.50 289 GLN A N 1
ATOM 2252 C CA . GLN A 1 289 ? 46.191 -12.456 44.921 1.00 36.50 289 GLN A CA 1
ATOM 2253 C C . GLN A 1 289 ? 47.147 -11.494 45.661 1.00 36.50 289 GLN A C 1
ATOM 2255 O O . GLN A 1 289 ? 47.022 -10.286 45.464 1.00 36.50 289 GLN A O 1
ATOM 2260 N N . PRO A 1 290 ? 47.967 -12.020 46.592 1.00 53.16 290 PRO A N 1
ATOM 2261 C CA . PRO A 1 290 ? 48.311 -11.375 47.866 1.00 53.16 290 PRO A CA 1
ATOM 2262 C C . PRO A 1 290 ? 49.254 -10.173 47.780 1.00 53.16 290 PRO A C 1
ATOM 2264 O O . PRO A 1 290 ? 50.071 -10.112 46.836 1.00 53.16 290 PRO A O 1
#

Foldseek 3Di:
DVVVVVLVVVQVVCLQPNALVVLQVSLVVDDPVCSLVSLLSSLLRCLLVVNNVVSLVSLVPPVPDPVVSVVSVVVSLLSNLLNCLQCLVVVSNVVCLVVDPALLSQLLSLLSSLQNCLVVVNLVSSVVSLVVSVVSADPDDPDPSRLLSLLSSLLSCLSRPVVVSLVSLLVSLVVVLVVVVVVQVVCCVPPPDHCADPNHGPPVVLVVLLCCCCVRCLSSLLSSCVSPVVSQLVSLVSRPRPSSSVSSNVSSVVSVPDDPVVCVVVVVCVSVVDDPPDPPPPPPDDDDDD

Secondary structure (DSSP, 8-state):
-HHHHHHHHHHHHHHHH--HHHHHHHHHHS-HHHHHHHHHHHHHHHHHHT-HHHHHHHHHHH---HHHHHHHHHHHHHHHHHHHHHTT-HHHHHHHHTT-SSHHHHHHHHHHHHHHHHHTT-HHHHHHHHHHHHHHS-SS--SHHHHHHHHHHHHHHHHH-HHHHHHHHHHHHHHHHHHHHHHHHHHHHH-SS-SEETTEE-HHHHHHHHHIIIIIIHHHHHHHHHH-HHHHHHHHHT-SSHHHHHHHHHHHHHHHHS-TTHHHHHHHHHHHTPPP--------------

Sequence (290 aa):
EMVEYQSWREFNELTQTGTADEILAAAEKATPHMRESYYRQAAFKLVNEGNPDRARQVISEHVTDPQQRQQMLSELDKQILVTASEKGKLEETRKFLSSARTNEERIMALAQLAISLAEKGDKKTALLLLEEARGLSSPRGKYSRQLLARMQIARGYAQVDPAQSFMILESAIDQLNDLVAAGILLGEFFAEEEAVKDDELVIQMFIQMVDMFQVQYGADVSALTRADFARTRNAAERFQRPEVRLLARLLVAQSALIKPDEKKDASATKATGAPPVATQASDTGNVAQP